Protein AF-A0A6G4U4F2-F1 (afdb_monomer_lite)

Radius of gyration: 29.27 Å; chains: 1; bounding box: 63×65×83 Å

pLDDT: mean 73.04, std 18.12, range [27.48, 98.19]

Secondary structure (DSSP, 8-state):
-----TTTT-S--B-TTS-BEEEPB-TTSSB-EEEEEETTEEEEEEEEEESS------EEEEEETTEEESSS-SGGG----SSS-SS----PPP---TTSGGGTT--GGGGS------------SSSSS-PPPPS--TTTTPPPPPBSS-EEEEEESEEEEE-----EEEEEEEETTSTTTEEEEEEEEEEEEEETBPPTTS--PPPPTT--EEEEEEEEEEEE-SSSSEEEEEPPPEE------PPP-SPPPPPHHHHHT-SS-SSSTTEEEE-SS-SSS-EEEEEETTEEEEEEE-STT-EEEEEE-------S--------------

Structure (mmCIF, N/CA/C/O backbone):
data_AF-A0A6G4U4F2-F1
#
_entry.id   AF-A0A6G4U4F2-F1
#
loop_
_atom_site.group_PDB
_atom_site.id
_atom_site.type_symbol
_atom_site.label_atom_id
_atom_site.label_alt_id
_atom_site.label_comp_id
_atom_site.label_asym_id
_atom_site.label_entity_id
_atom_site.label_seq_id
_atom_site.pdbx_PDB_ins_code
_atom_site.Cartn_x
_atom_site.Cartn_y
_atom_site.Cartn_z
_atom_site.occupancy
_atom_site.B_iso_or_equiv
_atom_site.auth_seq_id
_atom_site.auth_comp_id
_atom_site.auth_asym_id
_atom_site.auth_atom_id
_atom_site.pdbx_PDB_model_num
ATOM 1 N N . MET A 1 1 ? -4.417 -12.856 -13.764 1.00 77.50 1 MET A N 1
ATOM 2 C CA . MET A 1 1 ? -5.349 -12.186 -12.831 1.00 77.50 1 MET A CA 1
ATOM 3 C C . MET A 1 1 ? -6.133 -13.268 -12.118 1.00 77.50 1 MET A C 1
ATOM 5 O O . MET A 1 1 ? -6.242 -14.335 -12.716 1.00 77.50 1 MET A O 1
ATOM 9 N N . PRO A 1 2 ? -6.632 -13.029 -10.894 1.00 80.81 2 PRO A N 1
ATOM 10 C CA . PRO A 1 2 ? -7.695 -13.867 -10.346 1.00 80.81 2 PRO A CA 1
ATOM 11 C C . PRO A 1 2 ? -8.882 -13.891 -11.316 1.00 80.81 2 PRO A C 1
ATOM 13 O O . PRO A 1 2 ? -9.099 -12.928 -12.059 1.00 80.81 2 PRO A O 1
ATOM 16 N N . THR A 1 3 ? -9.599 -15.006 -11.335 1.00 79.50 3 THR A N 1
ATOM 17 C CA . THR A 1 3 ? -10.790 -15.218 -12.172 1.00 79.50 3 THR A CA 1
ATOM 18 C C . THR A 1 3 ? -12.053 -15.443 -11.349 1.00 79.50 3 THR A C 1
ATOM 20 O O . THR A 1 3 ? -13.141 -15.421 -11.915 1.00 79.50 3 THR A O 1
ATOM 23 N N . TYR A 1 4 ? -11.915 -15.580 -10.025 1.00 78.62 4 TYR A N 1
ATOM 24 C CA . TYR A 1 4 ? -12.999 -15.723 -9.056 1.00 78.62 4 TYR A CA 1
ATOM 25 C C . TYR A 1 4 ? -13.906 -16.946 -9.290 1.00 78.62 4 TYR A C 1
ATOM 27 O O . TYR A 1 4 ? -15.013 -17.018 -8.756 1.00 78.62 4 TYR A O 1
ATOM 35 N N . ASP A 1 5 ? -13.415 -17.950 -10.028 1.00 75.75 5 ASP A N 1
ATOM 36 C CA . ASP A 1 5 ? -14.102 -19.222 -10.243 1.00 75.75 5 ASP A CA 1
ATOM 37 C C . ASP A 1 5 ? -13.833 -20.184 -9.075 1.00 75.75 5 ASP A C 1
ATOM 39 O O . ASP A 1 5 ? -12.986 -21.085 -9.101 1.00 75.75 5 ASP A O 1
ATOM 43 N N . ASP A 1 6 ? -14.601 -19.959 -8.013 1.00 71.94 6 ASP A N 1
ATOM 44 C CA . ASP A 1 6 ? -14.608 -20.771 -6.801 1.00 71.94 6 ASP A CA 1
ATOM 45 C C . ASP A 1 6 ? -15.018 -22.236 -7.044 1.00 71.94 6 ASP A C 1
ATOM 47 O O . ASP A 1 6 ? -14.640 -23.110 -6.262 1.00 71.94 6 ASP A O 1
ATOM 51 N N . ALA A 1 7 ? -15.777 -22.527 -8.109 1.00 69.88 7 ALA A N 1
ATOM 52 C CA . ALA A 1 7 ? -16.235 -23.882 -8.418 1.00 69.88 7 ALA A CA 1
ATOM 53 C C . ALA A 1 7 ? -15.100 -24.766 -8.961 1.00 69.88 7 ALA A C 1
ATOM 55 O O . ALA A 1 7 ? -15.088 -25.973 -8.708 1.00 69.88 7 ALA A O 1
ATOM 56 N N . HIS A 1 8 ? -14.137 -24.160 -9.659 1.00 74.50 8 HIS A N 1
ATOM 57 C CA . HIS A 1 8 ? -12.964 -24.834 -10.219 1.00 74.50 8 HIS A CA 1
ATOM 58 C C . HIS A 1 8 ? -11.667 -24.591 -9.422 1.00 74.50 8 HIS A C 1
ATOM 60 O O . HIS A 1 8 ? -10.605 -25.020 -9.866 1.00 74.50 8 HIS A O 1
ATOM 66 N N . GLU A 1 9 ? -11.744 -23.928 -8.257 1.00 73.19 9 GLU A N 1
ATOM 67 C CA . GLU A 1 9 ? -10.593 -23.528 -7.422 1.00 73.19 9 GLU A CA 1
ATOM 68 C C . GLU A 1 9 ? -9.481 -22.828 -8.239 1.00 73.19 9 GLU A C 1
ATOM 70 O O . GLU A 1 9 ? -8.292 -23.097 -8.072 1.00 73.19 9 GLU A O 1
ATOM 75 N N . SER A 1 10 ? -9.873 -21.922 -9.146 1.00 79.06 10 SER A N 1
ATOM 76 C CA . SER A 1 10 ? -8.985 -21.304 -10.148 1.00 79.06 10 SER A CA 1
ATOM 77 C C . SER A 1 10 ? -7.871 -20.417 -9.579 1.00 79.06 10 SER A C 1
ATOM 79 O O . SER A 1 10 ? -6.872 -20.153 -10.253 1.00 79.06 10 SER A O 1
ATOM 81 N N . ASP A 1 11 ? -8.068 -19.910 -8.362 1.00 81.56 11 ASP A N 1
ATOM 82 C CA . ASP A 1 11 ? -7.321 -18.795 -7.793 1.00 81.56 11 ASP A CA 1
ATOM 83 C C . ASP A 1 11 ? -6.526 -19.222 -6.545 1.00 81.56 11 ASP A C 1
ATOM 85 O O . ASP A 1 11 ? -6.982 -20.012 -5.717 1.00 81.56 11 ASP A O 1
ATOM 89 N N . VAL A 1 12 ? -5.329 -18.652 -6.376 1.00 83.94 12 VAL A N 1
ATOM 90 C CA . VAL A 1 12 ? -4.447 -18.925 -5.229 1.00 83.94 12 VAL A CA 1
ATOM 91 C C . VAL A 1 12 ? -4.654 -17.880 -4.134 1.00 83.94 12 VAL A C 1
ATOM 93 O O . VAL A 1 12 ? -4.554 -16.676 -4.374 1.00 83.94 12 VAL A O 1
ATOM 96 N N . PHE A 1 13 ? -4.887 -18.342 -2.905 1.00 80.69 13 PHE A N 1
ATOM 97 C CA . PHE A 1 13 ? -4.973 -17.480 -1.726 1.00 80.69 13 PHE A CA 1
ATOM 98 C C . PHE A 1 13 ? -3.582 -17.199 -1.148 1.00 80.69 13 PHE A C 1
ATOM 100 O O . PHE A 1 13 ? -2.737 -18.088 -1.084 1.00 80.69 13 PHE A O 1
ATOM 107 N N . VAL A 1 14 ? -3.363 -15.976 -0.663 1.00 80.19 14 VAL A N 1
ATOM 108 C CA . VAL A 1 14 ? -2.128 -15.554 0.018 1.00 80.19 14 VAL A CA 1
ATOM 109 C C . VAL A 1 14 ? -2.505 -14.933 1.360 1.00 80.19 14 VAL A C 1
ATOM 111 O O . VAL A 1 14 ? -3.464 -14.163 1.441 1.00 80.19 14 VAL A O 1
ATOM 114 N N . LEU A 1 15 ? -1.757 -15.249 2.417 1.00 71.81 15 LEU A N 1
ATOM 115 C CA . LEU A 1 15 ? -1.944 -14.677 3.752 1.00 71.81 15 LEU A CA 1
ATOM 116 C C . LEU A 1 15 ? -0.734 -13.807 4.108 1.00 71.81 15 LEU A C 1
ATOM 118 O O . LEU A 1 15 ? 0.399 -14.209 3.888 1.00 71.81 15 LEU A O 1
ATOM 122 N N . SER A 1 16 ? -0.947 -12.622 4.687 1.00 59.38 16 SER A N 1
ATOM 123 C CA . SER A 1 16 ? 0.173 -11.774 5.128 1.00 59.38 16 SER A CA 1
ATOM 124 C C . SER A 1 16 ? 1.088 -12.540 6.097 1.00 59.38 16 SER A C 1
ATOM 126 O O . SER A 1 16 ? 0.594 -13.167 7.032 1.00 59.38 16 SER A O 1
ATOM 128 N N . SER A 1 17 ? 2.408 -12.477 5.879 1.00 56.06 17 SER A N 1
ATOM 129 C CA . SER A 1 17 ? 3.470 -13.285 6.523 1.00 56.06 17 SER A CA 1
ATOM 130 C C . SER A 1 17 ? 3.542 -14.785 6.172 1.00 56.06 17 SER A C 1
ATOM 132 O O . SER A 1 17 ? 4.424 -15.472 6.680 1.00 56.06 17 SER A O 1
ATOM 134 N N . ALA A 1 18 ? 2.706 -15.281 5.255 1.00 57.84 18 ALA A N 1
ATOM 135 C CA . ALA A 1 18 ? 2.847 -16.592 4.618 1.00 57.84 18 ALA A CA 1
ATOM 136 C C . ALA A 1 18 ? 2.960 -16.451 3.090 1.00 57.84 18 ALA A C 1
ATOM 138 O O . ALA A 1 18 ? 2.599 -15.428 2.511 1.00 57.84 18 ALA A O 1
ATOM 139 N N . GLU A 1 19 ? 3.457 -17.495 2.431 1.00 72.25 19 GLU A N 1
ATOM 140 C CA . GLU A 1 19 ? 3.418 -17.595 0.969 1.00 72.25 19 GLU A CA 1
ATOM 141 C C . GLU A 1 19 ? 2.037 -18.056 0.465 1.00 72.25 19 GLU A C 1
ATOM 143 O O . GLU A 1 19 ? 1.078 -18.164 1.237 1.00 72.25 19 GLU A O 1
ATOM 148 N N . ASP A 1 20 ? 1.951 -18.353 -0.836 1.00 85.88 20 ASP A N 1
ATOM 149 C CA . ASP A 1 20 ? 0.847 -19.072 -1.475 1.00 85.88 20 ASP A CA 1
ATOM 150 C C . ASP A 1 20 ? 0.316 -20.201 -0.581 1.00 85.88 20 ASP A C 1
ATOM 152 O O . ASP A 1 20 ? 1.054 -21.099 -0.159 1.00 85.88 20 ASP A O 1
ATOM 156 N N . LEU A 1 21 ? -0.988 -20.176 -0.325 1.00 86.00 21 LEU A N 1
ATOM 157 C CA . LEU A 1 21 ? -1.679 -21.224 0.401 1.00 86.00 21 LEU A CA 1
ATOM 158 C C . LEU A 1 21 ? -2.065 -22.353 -0.555 1.00 86.00 21 LEU A C 1
ATOM 160 O O . LEU A 1 21 ? -2.602 -22.121 -1.637 1.00 86.00 21 LEU A O 1
ATOM 164 N N . VAL A 1 22 ? -1.850 -23.586 -0.112 1.00 88.19 22 VAL A N 1
ATOM 165 C CA . VAL A 1 22 ? -2.320 -24.804 -0.779 1.00 88.19 22 VAL A CA 1
ATOM 166 C C . VAL A 1 22 ? -3.337 -25.515 0.118 1.00 88.19 22 VAL A C 1
ATOM 168 O O . VAL A 1 22 ? -3.203 -25.451 1.348 1.00 88.19 22 VAL A O 1
ATOM 171 N N . PRO A 1 23 ? -4.361 -26.181 -0.446 1.00 88.75 23 PRO A N 1
ATOM 172 C CA . PRO A 1 23 ? -5.256 -27.005 0.352 1.00 88.75 23 PRO A CA 1
ATOM 173 C C . PRO A 1 23 ? -4.461 -28.115 1.053 1.00 88.75 23 PRO A C 1
ATOM 175 O O . PRO A 1 23 ? -3.509 -28.678 0.505 1.00 88.75 23 PRO A O 1
ATOM 178 N N . VAL A 1 24 ? -4.848 -28.431 2.286 1.00 88.88 24 VAL A N 1
ATOM 179 C CA . VAL A 1 24 ? -4.421 -29.672 2.942 1.00 88.88 24 VAL A CA 1
ATOM 180 C C . VAL A 1 24 ? -5.164 -30.812 2.254 1.00 88.88 24 VAL A C 1
ATOM 182 O O . VAL A 1 24 ? -6.374 -30.710 2.077 1.00 88.88 24 VAL A O 1
ATOM 185 N N . LEU A 1 25 ? -4.460 -31.866 1.842 1.00 89.38 25 LEU A N 1
ATOM 186 C CA . LEU A 1 25 ? -5.069 -33.017 1.170 1.00 89.38 25 LEU A CA 1
ATOM 187 C C . LEU A 1 25 ? -5.412 -34.125 2.176 1.00 89.38 25 LEU A C 1
ATOM 189 O O . LEU A 1 25 ? -4.684 -34.335 3.149 1.00 89.38 25 LEU A O 1
ATOM 193 N N . GLY A 1 26 ? -6.523 -34.816 1.930 1.00 84.94 26 GLY A N 1
ATOM 194 C CA . GLY A 1 26 ? -6.939 -36.027 2.628 1.00 84.94 26 GLY A CA 1
ATOM 195 C C . GLY A 1 26 ? -6.200 -37.277 2.140 1.00 84.94 26 GLY A C 1
ATOM 196 O O . GLY A 1 26 ? -5.273 -37.213 1.337 1.00 84.94 26 GLY A O 1
ATOM 197 N N . GLY A 1 27 ? -6.625 -38.447 2.628 1.00 82.88 27 GLY A N 1
ATOM 198 C CA . GLY A 1 27 ? -6.051 -39.746 2.232 1.00 82.88 27 GLY A CA 1
ATOM 199 C C . GLY A 1 27 ? -6.432 -40.223 0.822 1.00 82.88 27 GLY A C 1
ATOM 200 O O . GLY A 1 27 ? -6.047 -41.320 0.431 1.00 82.88 27 GLY A O 1
ATOM 201 N N . ASP A 1 28 ? -7.212 -39.425 0.099 1.00 88.06 28 ASP A N 1
ATOM 202 C CA . ASP A 1 28 ? -7.692 -39.606 -1.272 1.00 88.06 28 ASP A CA 1
ATOM 203 C C . ASP A 1 28 ? -7.074 -38.588 -2.256 1.00 88.06 28 ASP A C 1
ATOM 205 O O . ASP A 1 28 ? -7.550 -38.459 -3.381 1.00 88.06 28 ASP A O 1
ATOM 209 N N . ASP A 1 29 ? -6.033 -37.859 -1.827 1.00 84.12 29 ASP A N 1
ATOM 210 C CA . ASP A 1 29 ? -5.384 -36.745 -2.541 1.00 84.12 29 ASP A CA 1
ATOM 211 C C . ASP A 1 29 ? -6.328 -35.577 -2.921 1.00 84.12 29 ASP A C 1
ATOM 213 O O . ASP A 1 29 ? -5.954 -34.685 -3.687 1.00 84.12 29 ASP A O 1
ATOM 217 N N . LEU A 1 30 ? -7.536 -35.519 -2.344 1.00 86.06 30 LEU A N 1
ATOM 218 C CA . LEU A 1 30 ? -8.480 -34.407 -2.499 1.00 86.06 30 LEU A CA 1
ATOM 219 C C . LEU A 1 30 ? -8.374 -33.412 -1.327 1.00 86.06 30 LEU A C 1
ATOM 221 O O . LEU A 1 30 ? -7.959 -33.798 -0.234 1.00 86.06 30 LEU A O 1
ATOM 225 N N . PRO A 1 31 ? -8.760 -32.131 -1.495 1.00 86.94 31 PRO A N 1
ATOM 226 C CA . PRO A 1 31 ? -8.781 -31.162 -0.398 1.00 86.94 31 PRO A CA 1
ATOM 227 C C . PRO A 1 31 ? -9.594 -31.643 0.817 1.00 86.94 31 PRO A C 1
ATOM 229 O O . PRO A 1 31 ? -10.765 -32.006 0.684 1.00 86.94 31 PRO A O 1
ATOM 232 N N . GLU A 1 32 ? -9.005 -31.584 2.016 1.00 88.50 32 GLU A N 1
ATOM 233 C CA . GLU A 1 32 ? -9.669 -31.914 3.280 1.00 88.50 32 GLU A CA 1
ATOM 234 C C . GLU A 1 32 ? -10.800 -30.909 3.534 1.00 88.50 32 GLU A C 1
ATOM 236 O O . GLU A 1 32 ? -10.584 -29.757 3.929 1.00 88.50 32 GLU A O 1
ATOM 241 N N . ARG A 1 33 ? -12.028 -31.372 3.293 1.00 88.50 33 ARG A N 1
ATOM 242 C CA . ARG A 1 33 ? -13.268 -30.607 3.411 1.00 88.50 33 ARG A CA 1
ATOM 243 C C . ARG A 1 33 ? -14.182 -31.254 4.447 1.00 88.50 33 ARG A C 1
ATOM 245 O O . ARG A 1 33 ? -14.373 -32.468 4.446 1.00 88.50 33 ARG A O 1
ATOM 252 N N . ARG A 1 34 ? -14.800 -30.449 5.314 1.00 88.56 34 ARG A N 1
ATOM 253 C CA . ARG A 1 34 ? -15.755 -30.939 6.325 1.00 88.56 34 ARG A CA 1
ATOM 254 C C . ARG A 1 34 ? -16.907 -29.974 6.566 1.00 88.56 34 ARG A C 1
ATOM 256 O O . ARG A 1 34 ? -16.711 -28.763 6.606 1.00 88.56 34 ARG A O 1
ATOM 263 N N . ASN A 1 35 ? -18.094 -30.513 6.820 1.00 87.75 35 ASN A N 1
ATOM 264 C CA . ASN A 1 35 ? -19.258 -29.710 7.183 1.00 87.75 35 ASN A CA 1
ATOM 265 C C . ASN A 1 35 ? -19.229 -29.349 8.675 1.00 87.75 35 ASN A C 1
ATOM 267 O O . ASN A 1 35 ? -19.006 -30.208 9.530 1.00 87.75 35 ASN A O 1
ATOM 271 N N . ARG A 1 36 ? -19.481 -28.079 9.001 1.00 84.75 36 ARG A N 1
ATOM 272 C CA . ARG A 1 36 ? -19.526 -27.557 10.370 1.00 84.75 36 ARG A CA 1
ATOM 273 C C . ARG A 1 36 ? -20.750 -26.670 10.573 1.00 84.75 36 ARG A C 1
ATOM 275 O O . ARG A 1 36 ? -20.995 -25.755 9.795 1.00 84.75 36 ARG A O 1
ATOM 282 N N . MET A 1 37 ? -21.489 -26.924 11.650 1.00 80.69 37 MET A N 1
ATOM 283 C CA . MET A 1 37 ? -22.616 -26.093 12.078 1.00 80.69 37 MET A CA 1
ATOM 284 C C . MET A 1 37 ? -22.150 -25.032 13.080 1.00 80.69 37 MET A C 1
ATOM 286 O O . MET A 1 37 ? -21.478 -25.365 14.058 1.00 80.69 37 MET A O 1
ATOM 290 N N . VAL A 1 38 ? -22.535 -23.774 12.864 1.00 74.88 38 VAL A N 1
ATOM 291 C CA . VAL A 1 38 ? -22.390 -22.664 13.823 1.00 74.88 38 VAL A CA 1
ATOM 292 C C . VAL A 1 38 ? -23.673 -21.840 13.791 1.00 74.88 38 VAL A C 1
ATOM 294 O O . VAL A 1 38 ? -24.121 -21.457 12.714 1.00 74.88 38 VAL A O 1
ATOM 297 N N . ASP A 1 39 ? -24.285 -21.609 14.955 1.00 75.88 39 ASP A N 1
ATOM 298 C CA . ASP A 1 39 ? -25.515 -20.816 15.124 1.00 75.88 39 ASP A CA 1
ATOM 299 C C . ASP A 1 39 ? -26.637 -21.185 14.127 1.00 75.88 39 ASP A C 1
ATOM 301 O O . ASP A 1 39 ? -27.255 -20.338 13.485 1.00 75.88 39 ASP A O 1
ATOM 305 N N . GLY A 1 40 ? -26.864 -22.492 13.944 1.00 77.25 40 GLY A N 1
ATOM 306 C CA . GLY A 1 40 ? -27.871 -23.033 13.019 1.00 77.25 40 GLY A CA 1
ATOM 307 C C . GLY A 1 40 ? -27.506 -22.951 11.529 1.00 77.25 40 GLY A C 1
ATOM 308 O O . GLY A 1 40 ? -28.276 -23.417 10.695 1.00 77.25 40 GLY A O 1
ATOM 309 N N . THR A 1 41 ? -26.336 -22.412 11.182 1.00 76.31 41 THR A N 1
ATOM 310 C CA . THR A 1 41 ? -25.841 -22.301 9.804 1.00 76.31 41 THR A CA 1
ATOM 311 C C . THR A 1 41 ? -24.794 -23.371 9.496 1.00 76.31 41 THR A C 1
ATOM 313 O O . THR A 1 41 ? -23.852 -23.556 10.267 1.00 76.31 41 THR A O 1
ATOM 316 N N . ALA A 1 42 ? -24.942 -24.044 8.352 1.00 81.88 42 ALA A N 1
ATOM 317 C CA . ALA A 1 42 ? -23.964 -24.988 7.817 1.00 81.88 42 ALA A CA 1
ATOM 318 C C . ALA A 1 42 ? -22.868 -24.275 7.009 1.00 81.88 42 ALA A C 1
ATOM 320 O O . ALA A 1 42 ? -23.160 -23.369 6.228 1.00 81.88 42 ALA A O 1
ATOM 321 N N . TYR A 1 43 ? -21.626 -24.729 7.172 1.00 80.56 43 TYR A N 1
ATOM 322 C CA . TYR A 1 43 ? -20.454 -24.296 6.412 1.00 80.56 43 TYR A CA 1
ATOM 323 C C . TYR A 1 43 ? -19.639 -25.513 5.970 1.00 80.56 43 TYR A C 1
ATOM 325 O O . TYR A 1 43 ? -19.327 -26.373 6.794 1.00 80.56 43 TYR A O 1
ATOM 333 N N . LEU A 1 44 ? -19.239 -25.549 4.704 1.00 85.06 44 LEU A N 1
ATOM 334 C CA . LEU A 1 44 ? -18.144 -26.363 4.198 1.00 85.06 44 LEU A CA 1
ATOM 335 C C . LEU A 1 44 ? -16.822 -25.685 4.585 1.00 85.06 44 LEU A C 1
ATOM 337 O O . LEU A 1 44 ? -16.576 -24.532 4.235 1.00 85.06 44 LEU A O 1
ATOM 341 N N . VAL A 1 45 ? -15.980 -26.378 5.342 1.00 87.19 45 VAL A N 1
ATOM 342 C CA . VAL A 1 45 ? -14.691 -25.865 5.819 1.00 87.19 45 VAL A CA 1
ATOM 343 C C . VAL A 1 45 ? -13.564 -26.623 5.135 1.00 87.19 45 VAL A C 1
ATOM 345 O O . VAL A 1 45 ? -13.470 -27.838 5.308 1.00 87.19 45 VAL A O 1
ATOM 348 N N . THR A 1 46 ? -12.711 -25.902 4.408 1.00 88.12 46 THR A N 1
ATOM 349 C CA . THR A 1 46 ? -11.509 -26.421 3.740 1.00 88.12 46 THR A CA 1
ATOM 350 C C . THR A 1 46 ? -10.266 -25.973 4.507 1.00 88.12 46 THR A C 1
ATOM 352 O O . THR A 1 46 ? -10.090 -24.779 4.776 1.00 88.12 46 THR A O 1
ATOM 355 N N . CYS A 1 47 ? -9.397 -26.916 4.867 1.00 88.44 47 CYS A N 1
ATOM 356 C CA . CYS A 1 47 ? -8.122 -26.626 5.527 1.00 88.44 47 CYS A CA 1
ATOM 357 C C . CYS A 1 47 ? -7.062 -26.172 4.506 1.00 88.44 47 CYS A C 1
ATOM 359 O O . CYS A 1 47 ? -6.919 -26.780 3.447 1.00 88.44 47 CYS A O 1
ATOM 361 N N . TYR A 1 48 ? -6.281 -25.143 4.843 1.00 87.38 48 TYR A N 1
ATOM 362 C CA . TYR A 1 48 ? -5.162 -24.650 4.029 1.00 87.38 48 TYR A CA 1
ATOM 363 C C . TYR A 1 48 ? -3.862 -24.621 4.839 1.00 87.38 48 TYR A C 1
ATOM 365 O O . TYR A 1 48 ? -3.876 -24.465 6.062 1.00 87.38 48 TYR A O 1
ATOM 373 N N . ARG A 1 49 ? -2.728 -24.721 4.141 1.00 86.25 49 ARG A N 1
ATOM 374 C CA . ARG A 1 49 ? -1.381 -24.517 4.693 1.00 86.25 49 ARG A CA 1
ATOM 375 C C . ARG A 1 49 ? -0.523 -23.667 3.745 1.00 86.25 49 ARG A C 1
ATOM 377 O O . ARG A 1 49 ? -0.765 -23.710 2.539 1.00 86.25 49 ARG A O 1
ATOM 384 N N . PRO A 1 50 ? 0.480 -22.923 4.239 1.00 86.94 50 PRO A N 1
ATOM 385 C CA . PRO A 1 50 ? 1.471 -22.275 3.379 1.00 86.94 50 PRO A CA 1
ATOM 386 C C . PRO A 1 50 ? 2.253 -23.297 2.540 1.00 86.94 50 PRO A C 1
ATOM 388 O O . PRO A 1 50 ? 2.511 -24.408 3.010 1.00 86.94 50 PRO A O 1
ATOM 391 N N . ARG A 1 51 ? 2.668 -22.924 1.322 1.00 84.56 51 ARG A N 1
ATOM 392 C CA . ARG A 1 51 ? 3.535 -23.758 0.467 1.00 84.56 51 ARG A CA 1
ATOM 393 C C . ARG A 1 51 ? 4.915 -23.996 1.091 1.00 84.56 51 ARG A C 1
ATOM 395 O O . ARG A 1 51 ? 5.429 -25.108 1.000 1.00 84.56 51 ARG A O 1
ATOM 402 N N . ILE A 1 52 ? 5.485 -22.976 1.736 1.00 80.31 52 ILE A N 1
ATOM 403 C CA . ILE A 1 52 ? 6.695 -23.080 2.561 1.00 80.31 52 ILE A CA 1
ATOM 404 C C . ILE A 1 52 ? 6.305 -22.902 4.031 1.00 80.31 52 ILE A C 1
ATOM 406 O O . ILE A 1 52 ? 5.713 -21.897 4.426 1.00 80.31 52 ILE A O 1
ATOM 410 N N . GLU A 1 53 ? 6.615 -23.906 4.848 1.00 68.44 53 GLU A N 1
ATOM 411 C CA . GLU A 1 53 ? 6.193 -23.977 6.245 1.00 68.44 53 GLU A CA 1
ATOM 412 C C . GLU A 1 53 ? 7.054 -23.067 7.139 1.00 68.44 53 GLU A C 1
ATOM 414 O O . GLU A 1 53 ? 8.187 -23.394 7.485 1.00 68.44 53 GLU A O 1
ATOM 419 N N . GLY A 1 54 ? 6.503 -21.905 7.510 1.00 67.31 54 GLY A N 1
ATOM 420 C CA . GLY A 1 54 ? 7.121 -20.951 8.448 1.00 67.31 54 GLY A CA 1
ATOM 421 C C . GLY A 1 54 ? 6.210 -20.489 9.594 1.00 67.31 54 GLY A C 1
ATOM 422 O O . GLY A 1 54 ? 6.656 -19.773 10.487 1.00 67.31 54 GLY A O 1
ATOM 423 N N . LEU A 1 55 ? 4.936 -20.895 9.589 1.00 66.19 55 LEU A N 1
ATOM 424 C CA . LEU A 1 55 ? 3.928 -20.515 10.581 1.00 66.19 55 LEU A CA 1
ATOM 425 C C . LEU A 1 55 ? 3.087 -21.735 10.968 1.00 66.19 55 LEU A C 1
ATOM 427 O O . LEU A 1 55 ? 2.377 -22.284 10.130 1.00 66.19 55 LEU A O 1
ATOM 431 N N . PHE A 1 56 ? 3.065 -22.089 12.255 1.00 68.38 56 PHE A N 1
ATOM 432 C CA . PHE A 1 56 ? 2.203 -23.149 12.809 1.00 68.38 56 PHE A CA 1
ATOM 433 C C . PHE A 1 56 ? 0.740 -22.693 12.999 1.00 68.38 56 PHE A C 1
ATOM 435 O O . PHE A 1 56 ? 0.064 -23.068 13.959 1.00 68.38 56 PHE A O 1
ATOM 442 N N . ALA A 1 57 ? 0.253 -21.829 12.107 1.00 70.50 57 ALA A N 1
ATOM 443 C CA . ALA A 1 57 ? -1.106 -21.312 12.128 1.00 70.50 57 ALA A CA 1
ATOM 444 C C . ALA A 1 57 ? -2.056 -22.285 11.418 1.00 70.50 57 ALA A C 1
ATOM 446 O O . ALA A 1 57 ? -1.807 -22.715 10.294 1.00 70.50 57 ALA A O 1
ATOM 447 N N . ARG A 1 58 ? -3.189 -22.593 12.052 1.00 78.25 58 ARG A N 1
ATOM 448 C CA . ARG A 1 58 ? -4.275 -23.358 11.431 1.00 78.25 58 ARG A CA 1
ATOM 449 C C . ARG A 1 58 ? -5.129 -22.416 10.583 1.00 78.25 58 ARG A C 1
ATOM 451 O O . ARG A 1 58 ? -5.841 -21.580 11.136 1.00 78.25 58 ARG A O 1
ATOM 458 N N . ILE A 1 59 ? -5.050 -22.556 9.261 1.00 81.56 59 ILE A N 1
ATOM 459 C CA . ILE A 1 59 ? -5.750 -21.702 8.295 1.00 81.56 59 ILE A CA 1
ATOM 460 C C . ILE A 1 59 ? -6.946 -22.469 7.725 1.00 81.56 59 ILE A C 1
ATOM 462 O O . ILE A 1 59 ? -6.826 -23.622 7.313 1.00 81.56 59 ILE A O 1
ATOM 466 N N . GLU A 1 60 ? -8.116 -21.833 7.712 1.00 83.88 60 GLU A N 1
ATOM 467 C CA . GLU A 1 60 ? -9.365 -22.446 7.260 1.00 83.88 60 GLU A CA 1
ATOM 468 C C . GLU A 1 60 ? -10.160 -21.472 6.397 1.00 83.88 60 GLU A C 1
ATOM 470 O O . GLU A 1 60 ? -10.451 -20.354 6.822 1.00 83.88 60 GLU A O 1
ATOM 475 N N . ARG A 1 61 ? -10.584 -21.929 5.220 1.00 82.31 61 ARG A N 1
ATOM 476 C CA . ARG A 1 61 ? -11.622 -21.277 4.421 1.00 82.31 61 ARG A CA 1
ATOM 477 C C . ARG A 1 61 ? -12.964 -21.879 4.820 1.00 82.31 61 ARG A C 1
ATOM 479 O O . ARG A 1 61 ? -13.107 -23.097 4.779 1.00 82.31 61 ARG A O 1
ATOM 486 N N . TRP A 1 62 ? -13.948 -21.058 5.178 1.00 78.19 62 TRP A N 1
ATOM 487 C CA . TRP A 1 62 ? -15.309 -21.521 5.453 1.00 78.19 62 TRP A CA 1
ATOM 488 C C . TRP A 1 62 ? -16.249 -20.952 4.394 1.00 78.19 62 TRP A C 1
ATOM 490 O O . TRP A 1 62 ? -16.399 -19.739 4.298 1.00 78.19 62 TRP A O 1
ATOM 500 N N . ALA A 1 63 ? -16.900 -21.813 3.622 1.00 70.94 63 ALA A N 1
ATOM 501 C CA . ALA A 1 63 ? -17.910 -21.448 2.639 1.00 70.94 63 ALA A CA 1
ATOM 502 C C . ALA A 1 63 ? -19.244 -22.105 3.007 1.00 70.94 63 ALA A C 1
ATOM 504 O O . ALA A 1 63 ? -19.347 -23.320 3.122 1.00 70.94 63 ALA A O 1
ATOM 505 N N . ARG A 1 64 ? -20.288 -21.309 3.200 1.00 70.31 64 ARG A N 1
ATOM 506 C CA . ARG A 1 64 ? -21.674 -21.763 3.044 1.00 70.31 64 ARG A CA 1
ATOM 507 C C . ARG A 1 64 ? -21.993 -21.786 1.547 1.00 70.31 64 ARG A C 1
ATOM 509 O O . ARG A 1 64 ? -21.331 -21.066 0.802 1.00 70.31 64 ARG A O 1
ATOM 516 N N . ASP A 1 65 ? -23.027 -22.516 1.127 1.00 54.25 65 ASP A N 1
ATOM 517 C CA . ASP A 1 65 ? -23.628 -22.351 -0.206 1.00 54.25 65 ASP A CA 1
ATOM 518 C C . ASP A 1 65 ? -23.800 -20.842 -0.514 1.00 54.25 65 ASP A C 1
ATOM 520 O O . ASP A 1 65 ? -24.580 -20.141 0.140 1.00 54.25 65 ASP A O 1
ATOM 524 N N . ASN A 1 66 ? -22.970 -20.352 -1.442 1.00 45.22 66 ASN A N 1
ATOM 525 C CA . ASN A 1 66 ? -22.750 -18.962 -1.870 1.00 45.22 66 ASN A CA 1
ATOM 526 C C . ASN A 1 66 ? -22.270 -17.897 -0.842 1.00 45.22 66 ASN A C 1
ATOM 528 O O . ASN A 1 66 ? -22.348 -16.714 -1.160 1.00 45.22 66 ASN A O 1
ATOM 532 N N . ILE A 1 67 ? -21.736 -18.210 0.356 1.00 37.44 67 ILE A N 1
ATOM 533 C CA . ILE A 1 67 ? -21.130 -17.166 1.237 1.00 37.44 67 ILE A CA 1
ATOM 534 C C . ILE A 1 67 ? -19.886 -17.644 2.014 1.00 37.44 67 ILE A C 1
ATOM 536 O O . ILE A 1 67 ? -19.980 -18.527 2.866 1.00 37.44 67 ILE A O 1
ATOM 540 N N . THR A 1 68 ? -18.746 -16.964 1.816 1.00 38.25 68 THR A N 1
ATOM 541 C CA . THR A 1 68 ? -17.458 -17.223 2.504 1.00 38.25 68 THR A CA 1
ATOM 542 C C . THR A 1 68 ? -17.203 -16.341 3.745 1.00 38.25 68 THR A C 1
ATOM 544 O O . THR A 1 68 ? -17.608 -15.170 3.806 1.00 38.25 68 THR A O 1
ATOM 547 N N . THR A 1 69 ? -16.464 -16.908 4.706 1.00 42.34 69 THR A N 1
ATOM 548 C CA . THR A 1 69 ? -15.943 -16.320 5.959 1.00 42.34 69 THR A CA 1
ATOM 549 C C . THR A 1 69 ? -14.761 -17.170 6.494 1.00 42.34 69 THR A C 1
ATOM 551 O O . THR A 1 69 ? -14.445 -18.204 5.915 1.00 42.34 69 THR A O 1
ATOM 554 N N . VAL A 1 70 ? -14.029 -16.868 7.578 1.00 50.00 70 VAL A N 1
ATOM 555 C CA . VAL A 1 70 ? -13.621 -15.588 8.209 1.00 50.00 70 VAL A CA 1
ATOM 556 C C . VAL A 1 70 ? -12.076 -15.560 8.076 1.00 50.00 70 VAL A C 1
ATOM 558 O O . VAL A 1 70 ? -11.480 -16.620 8.222 1.00 50.00 70 VAL A O 1
ATOM 561 N N . TYR A 1 71 ? -11.289 -14.500 7.863 1.00 45.69 71 TYR A N 1
ATOM 562 C CA . TYR A 1 71 ? -11.418 -13.031 7.869 1.00 45.69 71 TYR A CA 1
ATOM 563 C C . TYR A 1 71 ? -12.547 -12.415 7.025 1.00 45.69 71 TYR A C 1
ATOM 565 O O . TYR A 1 71 ? -13.265 -13.111 6.315 1.00 45.69 71 TYR A O 1
ATOM 573 N N . GLY A 1 72 ? -12.720 -11.088 7.128 1.00 48.47 72 GLY A N 1
ATOM 574 C CA . GLY A 1 72 ? -13.780 -10.372 6.415 1.00 48.47 72 GLY A CA 1
ATOM 575 C C . GLY A 1 72 ? -15.165 -10.775 6.924 1.00 48.47 72 GLY A C 1
ATOM 576 O O . GLY A 1 72 ? -15.997 -11.173 6.112 1.00 48.47 72 GLY A O 1
ATOM 577 N N . LYS A 1 73 ? -15.385 -10.832 8.252 1.00 45.28 73 LYS A N 1
ATOM 578 C CA . LYS A 1 73 ? -16.585 -11.465 8.849 1.00 45.28 73 LYS A CA 1
ATOM 579 C C . LYS A 1 73 ? -17.837 -10.819 8.293 1.00 45.28 73 LYS A C 1
ATOM 581 O O . LYS A 1 73 ? -18.605 -11.390 7.522 1.00 45.28 73 LYS A O 1
ATOM 586 N N . ASP A 1 74 ? -18.012 -9.601 8.745 1.00 47.50 74 ASP A N 1
ATOM 587 C CA . ASP A 1 74 ? -18.787 -8.643 8.050 1.00 47.50 74 ASP A CA 1
ATOM 588 C C . ASP A 1 74 ? -18.230 -8.512 6.640 1.00 47.50 74 ASP A C 1
ATOM 590 O O . ASP A 1 74 ? -17.037 -8.389 6.355 1.00 47.50 74 ASP A O 1
ATOM 594 N N . ARG A 1 75 ? -19.192 -8.488 5.744 1.00 51.44 75 ARG A N 1
ATOM 595 C CA . ARG A 1 75 ? -19.013 -7.938 4.422 1.00 51.44 75 ARG A CA 1
ATOM 596 C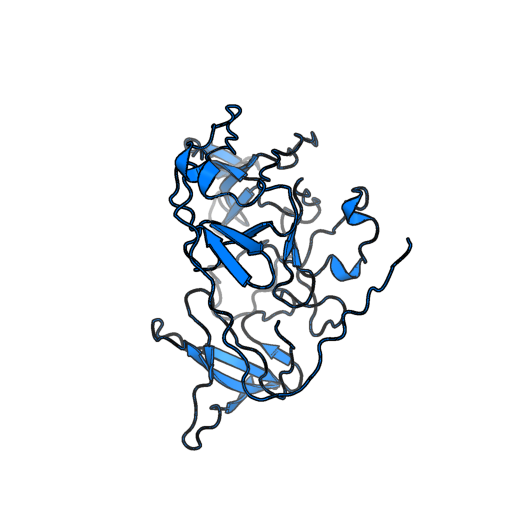 C . ARG A 1 75 ? -18.534 -6.472 4.449 1.00 51.44 75 ARG A C 1
ATOM 598 O O . ARG A 1 75 ? -18.025 -5.971 3.451 1.00 51.44 75 ARG A O 1
ATOM 605 N N . GLU A 1 76 ? -18.538 -5.887 5.646 1.00 49.72 76 GLU A N 1
ATOM 606 C CA . GLU A 1 76 ? -17.859 -4.672 6.027 1.00 49.72 76 GLU A CA 1
ATOM 607 C C . GLU A 1 76 ? -16.308 -4.666 5.805 1.00 49.72 76 GLU A C 1
ATOM 609 O O . GLU A 1 76 ? -15.789 -3.826 5.067 1.00 49.72 76 GLU A O 1
ATOM 614 N N . SER A 1 77 ? -15.529 -5.618 6.328 1.00 49.97 77 SER A N 1
ATOM 615 C CA . SER A 1 77 ? -14.045 -5.680 6.287 1.00 49.97 77 SER A CA 1
ATOM 616 C C . SER A 1 77 ? -13.419 -6.258 4.992 1.00 49.97 77 SER A C 1
ATOM 618 O O . SER A 1 77 ? -12.397 -6.947 5.044 1.00 49.97 77 SER A O 1
ATOM 620 N N . ARG A 1 78 ? -14.001 -5.978 3.812 1.00 64.12 78 ARG A N 1
ATOM 621 C CA . ARG A 1 78 ? -13.638 -6.616 2.518 1.00 64.12 78 ARG A CA 1
ATOM 622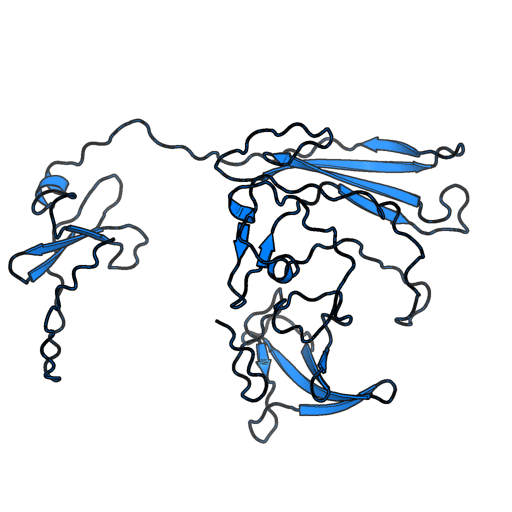 C C . ARG A 1 78 ? -13.390 -5.633 1.365 1.00 64.12 78 ARG A C 1
ATOM 624 O O . ARG A 1 78 ? -14.216 -4.754 1.140 1.00 64.12 78 ARG A O 1
ATOM 631 N N . ILE A 1 79 ? -12.324 -5.827 0.581 1.00 59.47 79 ILE A N 1
ATOM 632 C CA . ILE A 1 79 ? -12.152 -5.219 -0.760 1.00 59.47 79 ILE A CA 1
ATOM 633 C C . ILE A 1 79 ? -12.808 -6.164 -1.780 1.00 59.47 79 ILE A C 1
ATOM 635 O O . ILE A 1 79 ? -12.496 -7.351 -1.768 1.00 59.47 79 ILE A O 1
ATOM 639 N N . ALA A 1 80 ? -13.710 -5.660 -2.625 1.00 58.72 80 ALA A N 1
ATOM 640 C CA . ALA A 1 80 ? -14.500 -6.453 -3.575 1.00 58.72 80 ALA A CA 1
ATOM 641 C C . ALA A 1 80 ? -14.852 -5.635 -4.830 1.00 58.72 80 ALA A C 1
ATOM 643 O O . ALA A 1 80 ? -14.773 -4.400 -4.789 1.00 58.72 80 ALA A O 1
ATOM 644 N N . ASP A 1 81 ? -15.243 -6.319 -5.911 1.00 62.97 81 ASP A N 1
ATOM 645 C CA . ASP A 1 81 ? -15.724 -5.681 -7.138 1.00 62.97 81 ASP A CA 1
ATOM 646 C C . ASP A 1 81 ? -17.052 -4.943 -6.856 1.00 62.97 81 ASP A C 1
ATOM 648 O O . ASP A 1 81 ? -17.981 -5.531 -6.297 1.00 62.97 81 ASP A O 1
ATOM 652 N N . PRO A 1 82 ? -17.178 -3.650 -7.199 1.00 62.22 82 PRO A N 1
ATOM 653 C CA . PRO A 1 82 ? -18.426 -2.915 -7.004 1.00 62.22 82 PRO A CA 1
ATOM 654 C C . PRO A 1 82 ? -19.564 -3.265 -7.972 1.00 62.22 82 PRO A C 1
ATOM 656 O O . PRO A 1 82 ? -20.691 -2.820 -7.755 1.00 62.22 82 PRO A O 1
ATOM 659 N N . THR A 1 83 ? -19.265 -3.961 -9.070 1.00 59.47 83 THR A N 1
ATOM 660 C CA . THR A 1 83 ? -20.209 -4.292 -10.149 1.00 59.47 83 THR A CA 1
ATOM 661 C C . THR A 1 83 ? -20.747 -5.718 -10.073 1.00 59.47 83 THR A C 1
ATOM 663 O O . THR A 1 83 ? -21.866 -5.943 -10.533 1.00 59.47 83 THR A O 1
ATOM 666 N N . ASP A 1 84 ? -20.032 -6.624 -9.399 1.00 60.56 84 ASP A N 1
ATOM 667 C CA . ASP A 1 84 ? -20.536 -7.932 -8.965 1.00 60.56 84 ASP A CA 1
ATOM 668 C C . ASP A 1 84 ? -20.473 -8.048 -7.425 1.00 60.56 84 ASP A C 1
ATOM 670 O O . ASP A 1 84 ? -19.512 -8.573 -6.853 1.00 60.56 84 ASP A O 1
ATOM 674 N N . PRO A 1 85 ? -21.446 -7.449 -6.707 1.00 50.19 85 PRO A N 1
ATOM 675 C CA . PRO A 1 85 ? -21.343 -7.206 -5.277 1.00 50.19 85 PRO A CA 1
ATOM 676 C C . PRO A 1 85 ? -21.803 -8.410 -4.448 1.00 50.19 85 PRO A C 1
ATOM 678 O O . PRO A 1 85 ? -22.696 -8.281 -3.596 1.00 50.19 85 PRO A O 1
ATOM 681 N N . ASP A 1 86 ? -21.116 -9.546 -4.582 1.00 36.19 86 ASP A N 1
ATOM 682 C CA . ASP A 1 86 ? -21.160 -10.619 -3.583 1.00 36.19 86 ASP A CA 1
ATOM 683 C C . ASP A 1 86 ? -20.374 -10.217 -2.309 1.00 36.19 86 ASP A C 1
ATOM 685 O O . ASP A 1 86 ? -19.382 -10.822 -1.895 1.00 36.19 86 ASP A O 1
ATOM 689 N N . ALA A 1 87 ? -20.894 -9.150 -1.667 1.00 29.12 87 ALA A N 1
ATOM 690 C CA . ALA A 1 87 ? -21.001 -8.856 -0.232 1.00 29.12 87 ALA A CA 1
ATOM 691 C C . ALA A 1 87 ? -20.658 -7.390 0.231 1.00 29.12 87 ALA A C 1
ATOM 693 O O . ALA A 1 87 ? -19.575 -6.870 0.003 1.00 29.12 87 ALA A O 1
ATOM 694 N N . ILE A 1 88 ? -21.616 -6.758 0.953 1.00 35.09 88 ILE A N 1
ATOM 695 C CA . ILE A 1 88 ? -21.796 -5.338 1.432 1.00 35.09 88 ILE A CA 1
ATOM 696 C C . ILE A 1 88 ? -20.956 -4.762 2.639 1.00 35.09 88 ILE A C 1
ATOM 698 O O . ILE A 1 88 ? -21.067 -5.275 3.750 1.00 35.09 88 ILE A O 1
ATOM 702 N N . VAL A 1 89 ? -20.294 -3.597 2.405 1.00 30.59 89 VAL A N 1
ATOM 703 C CA . VAL A 1 89 ? -20.133 -2.314 3.204 1.00 30.59 89 VAL A CA 1
ATOM 704 C C . VAL A 1 89 ? -19.528 -2.266 4.633 1.00 30.59 89 VAL A C 1
ATOM 706 O O . VAL A 1 89 ? -20.198 -2.772 5.502 1.00 30.59 89 VAL A O 1
ATOM 709 N N . TYR A 1 90 ? -18.400 -1.551 4.923 1.00 30.09 90 TYR A N 1
ATOM 710 C CA . TYR A 1 90 ? -18.070 -0.833 6.209 1.00 30.09 90 TYR A CA 1
ATOM 711 C C . TYR A 1 90 ? -18.310 0.670 6.004 1.00 30.09 90 TYR A C 1
ATOM 713 O O . TYR A 1 90 ? -18.323 1.152 4.875 1.00 30.09 90 TYR A O 1
ATOM 721 N N . ARG A 1 91 ? -18.484 1.454 7.075 1.00 32.62 91 ARG A N 1
ATOM 722 C CA . ARG A 1 91 ? -18.823 2.889 6.977 1.00 32.62 91 ARG A CA 1
ATOM 723 C C . ARG A 1 91 ? -17.701 3.738 6.333 1.00 32.62 91 ARG A C 1
ATOM 725 O O . ARG A 1 91 ? -16.786 4.204 7.015 1.00 32.62 91 ARG A O 1
ATOM 732 N N . TYR A 1 92 ? -17.797 3.962 5.021 1.00 41.53 92 TYR A N 1
ATOM 733 C CA . TYR A 1 92 ? -16.851 4.755 4.223 1.00 41.53 92 TYR A CA 1
ATOM 734 C C . TYR A 1 92 ? -17.075 6.269 4.347 1.00 41.53 92 TYR A C 1
ATOM 736 O O . TYR A 1 92 ? -18.190 6.728 4.582 1.00 41.53 92 TYR A O 1
ATOM 744 N N . ALA A 1 93 ? -16.016 7.048 4.112 1.00 39.94 93 ALA A N 1
ATOM 745 C CA . ALA A 1 93 ? -16.137 8.456 3.737 1.00 39.94 93 ALA A CA 1
ATOM 746 C C . ALA A 1 93 ? -16.338 8.553 2.214 1.00 39.94 93 ALA A C 1
ATOM 748 O O . ALA A 1 93 ? -15.522 8.009 1.461 1.00 39.94 93 ALA A O 1
ATOM 749 N N . THR A 1 94 ? -17.396 9.241 1.778 1.00 42.00 94 THR A N 1
ATOM 750 C CA . THR A 1 94 ? -17.779 9.411 0.368 1.00 42.00 94 THR A CA 1
ATOM 751 C C . THR A 1 94 ? -16.669 10.030 -0.480 1.00 42.00 94 THR A C 1
ATOM 753 O O . THR A 1 94 ? -15.882 10.862 -0.022 1.00 42.00 94 THR A O 1
ATOM 756 N N . ASP A 1 95 ? -16.563 9.562 -1.721 1.00 47.97 95 ASP A N 1
ATOM 757 C CA . ASP A 1 95 ? -15.622 10.075 -2.713 1.00 47.97 95 ASP A CA 1
ATOM 758 C C . ASP A 1 95 ? -16.239 11.284 -3.431 1.00 47.97 95 ASP A C 1
ATOM 760 O O . ASP A 1 95 ? -17.039 11.137 -4.358 1.00 47.97 95 ASP A O 1
ATOM 764 N N . ASP A 1 96 ? -15.910 12.478 -2.932 1.00 49.16 96 ASP A N 1
ATOM 765 C CA . ASP A 1 96 ? -16.605 13.722 -3.280 1.00 49.16 96 ASP A CA 1
ATOM 766 C C . ASP A 1 96 ? -15.786 14.670 -4.180 1.00 49.16 96 ASP A C 1
ATOM 768 O O . ASP A 1 96 ? -16.325 15.681 -4.635 1.00 49.16 96 ASP A O 1
ATOM 772 N N . ASP A 1 97 ? -14.519 14.368 -4.510 1.00 54.59 97 ASP A N 1
ATOM 773 C CA . ASP A 1 97 ? -13.738 15.208 -5.440 1.00 54.59 97 ASP A CA 1
ATOM 774 C C . ASP A 1 97 ? -13.978 14.836 -6.910 1.00 54.59 97 ASP A C 1
ATOM 776 O O . ASP A 1 97 ? -13.100 14.399 -7.652 1.00 54.59 97 ASP A O 1
ATOM 780 N N . ARG A 1 98 ? -15.216 15.069 -7.347 1.00 57.59 98 ARG A N 1
ATOM 781 C CA . ARG A 1 98 ? -15.654 14.909 -8.743 1.00 57.59 98 ARG A CA 1
ATOM 782 C C . ARG A 1 98 ? -15.119 16.010 -9.676 1.00 57.59 98 ARG A C 1
ATOM 784 O O . ARG A 1 98 ? -15.533 16.081 -10.831 1.00 57.59 98 ARG A O 1
ATOM 791 N N . THR A 1 99 ? -14.263 16.914 -9.184 1.00 60.16 99 THR A N 1
ATOM 792 C CA . THR A 1 99 ? -13.836 18.118 -9.921 1.00 60.16 99 THR A CA 1
ATOM 793 C C . THR A 1 99 ? -12.510 17.941 -10.657 1.00 60.16 99 THR A C 1
ATOM 795 O O . THR A 1 99 ? -12.268 18.617 -11.662 1.00 60.16 99 THR A O 1
ATOM 798 N N . ALA A 1 100 ? -11.671 17.003 -10.211 1.00 65.06 100 ALA A N 1
ATOM 799 C CA . ALA A 1 100 ? -10.414 16.677 -10.867 1.00 65.06 100 ALA A CA 1
ATOM 800 C C . ALA A 1 100 ? -10.638 16.075 -12.269 1.00 65.06 100 ALA A C 1
ATOM 802 O O . ALA A 1 100 ? -11.513 15.238 -12.483 1.00 65.06 100 ALA A O 1
ATOM 803 N N . ALA A 1 101 ? -9.807 16.465 -13.242 1.00 64.94 101 ALA A N 1
ATOM 804 C CA . ALA A 1 101 ? -9.947 16.012 -14.631 1.00 64.94 101 ALA A CA 1
ATOM 805 C C . ALA A 1 101 ? -9.874 14.479 -14.779 1.00 64.94 101 ALA A C 1
ATOM 807 O O . ALA A 1 101 ? -10.587 13.911 -15.598 1.00 64.94 101 ALA A O 1
ATOM 808 N N . HIS A 1 102 ? -9.067 13.815 -13.946 1.00 66.25 102 HIS A N 1
ATOM 809 C CA . HIS A 1 102 ? -8.909 12.359 -13.927 1.00 66.25 102 HIS A CA 1
ATOM 810 C C . HIS A 1 102 ? -10.046 11.607 -13.198 1.00 66.25 102 HIS A C 1
ATOM 812 O O . HIS A 1 102 ? -9.995 10.385 -13.099 1.00 66.25 102 HIS A O 1
ATOM 818 N N . GLU A 1 103 ? -11.060 12.312 -12.682 1.00 69.88 103 GLU A N 1
ATOM 819 C CA . GLU A 1 103 ? -12.221 11.730 -11.987 1.00 69.88 103 GLU A CA 1
ATOM 820 C C . GLU A 1 103 ? -13.533 11.834 -12.774 1.00 69.88 103 GLU A C 1
ATOM 822 O O . GLU A 1 103 ? -14.534 11.239 -12.370 1.00 69.88 103 GLU A O 1
ATOM 827 N N . ARG A 1 104 ? -13.536 12.583 -13.886 1.00 67.38 104 ARG A N 1
ATOM 828 C CA . ARG A 1 104 ? -14.744 13.023 -14.603 1.00 67.38 104 ARG A CA 1
ATOM 829 C C . ARG A 1 104 ? -15.597 11.881 -15.154 1.00 67.38 104 ARG A C 1
ATOM 831 O O . ARG A 1 104 ? -16.813 11.912 -14.998 1.00 67.38 104 ARG A O 1
ATOM 838 N N . ASP A 1 105 ? -14.957 10.890 -15.765 1.00 69.62 105 ASP A N 1
ATOM 839 C CA . ASP A 1 105 ? -15.631 9.816 -16.509 1.00 69.62 105 ASP A CA 1
ATOM 840 C C . ASP A 1 105 ? -15.687 8.495 -15.716 1.00 69.62 105 ASP A C 1
ATOM 842 O O . ASP A 1 105 ? -15.939 7.422 -16.263 1.00 69.62 105 ASP A O 1
ATOM 846 N N . ARG A 1 106 ? -15.422 8.560 -14.403 1.00 70.50 106 ARG A N 1
ATOM 847 C CA . ARG A 1 106 ? -15.266 7.386 -13.539 1.00 70.50 106 ARG A CA 1
ATOM 848 C C . ARG A 1 106 ? -16.610 7.020 -12.873 1.00 70.50 106 ARG A C 1
ATOM 850 O O . ARG A 1 106 ? -17.167 7.864 -12.163 1.00 70.50 106 ARG A O 1
ATOM 857 N N . PRO A 1 107 ? -17.147 5.797 -13.077 1.00 68.56 107 PRO A N 1
ATOM 858 C CA . PRO A 1 107 ? -18.480 5.420 -12.607 1.00 68.56 107 PRO A CA 1
ATOM 859 C C . PRO A 1 107 ? -18.538 5.318 -11.079 1.00 68.56 107 PRO A C 1
ATOM 861 O O . PRO A 1 107 ? -17.616 4.800 -10.449 1.00 68.56 107 PRO A O 1
ATOM 864 N N . ASP A 1 108 ? -19.657 5.744 -10.485 1.00 65.56 108 ASP A N 1
ATOM 865 C CA . ASP A 1 108 ? -19.813 5.819 -9.024 1.00 65.56 108 ASP A CA 1
ATOM 866 C C . ASP A 1 108 ? -19.661 4.459 -8.317 1.00 65.56 108 ASP A C 1
ATOM 868 O O . ASP A 1 108 ? -19.151 4.410 -7.198 1.00 65.56 108 ASP A O 1
ATOM 872 N N . ALA A 1 109 ? -19.987 3.346 -8.987 1.00 61.12 109 ALA A N 1
ATOM 873 C CA . ALA A 1 109 ? -19.700 1.999 -8.489 1.00 61.12 109 ALA A CA 1
ATOM 874 C C . ALA A 1 109 ? -18.195 1.813 -8.192 1.00 61.12 109 ALA A C 1
ATOM 876 O O . ALA A 1 109 ? -17.816 1.482 -7.065 1.00 61.12 109 ALA A O 1
ATOM 877 N N . GLY A 1 110 ? -17.321 2.146 -9.152 1.00 63.06 110 GLY A N 1
ATOM 878 C CA . GLY A 1 110 ? -15.860 1.993 -9.069 1.00 63.06 110 GLY A CA 1
ATOM 879 C C . GLY A 1 110 ? -15.174 2.784 -7.942 1.00 63.06 110 GLY A C 1
ATOM 880 O O . GLY A 1 110 ? -13.976 2.625 -7.703 1.00 63.06 110 GLY A O 1
ATOM 881 N N . ARG A 1 111 ? -15.904 3.639 -7.218 1.00 69.62 111 ARG A N 1
ATOM 882 C CA . ARG A 1 111 ? -15.391 4.445 -6.097 1.00 69.62 111 ARG A CA 1
ATOM 883 C C . ARG A 1 111 ? -15.412 3.706 -4.750 1.00 69.62 111 ARG A C 1
ATOM 885 O O . ARG A 1 111 ? -14.893 4.222 -3.765 1.00 69.62 111 ARG A O 1
ATOM 892 N N . THR A 1 112 ? -15.979 2.497 -4.690 1.00 71.88 112 THR A N 1
ATOM 893 C CA . THR A 1 112 ? -16.313 1.807 -3.424 1.00 71.88 112 THR A CA 1
ATOM 894 C C . THR A 1 112 ? -15.470 0.569 -3.092 1.00 71.88 112 THR A C 1
ATOM 896 O O . THR A 1 112 ? -15.757 -0.107 -2.105 1.00 71.88 112 THR A O 1
ATOM 899 N N . ALA A 1 113 ? -14.409 0.264 -3.845 1.00 76.50 113 ALA A N 1
ATOM 900 C CA . ALA A 1 113 ? -13.600 -0.946 -3.638 1.00 76.50 113 ALA A CA 1
ATOM 901 C C . ALA A 1 113 ? -12.613 -0.864 -2.450 1.00 76.50 113 ALA A C 1
ATOM 903 O O . ALA A 1 113 ? -12.512 -1.798 -1.656 1.00 76.50 113 ALA A O 1
ATOM 904 N N . GLN A 1 114 ? -11.879 0.247 -2.312 1.00 82.06 114 GLN A N 1
ATOM 905 C CA . GLN A 1 114 ? -10.745 0.364 -1.382 1.00 82.06 114 GLN A CA 1
ATOM 906 C C . GLN A 1 114 ? -11.167 0.517 0.090 1.00 82.06 114 GLN A C 1
ATOM 908 O O . GLN A 1 114 ? -12.199 1.117 0.406 1.00 82.06 114 GLN A O 1
ATOM 913 N N . ARG A 1 115 ? -10.348 0.002 1.016 1.00 76.56 115 ARG A N 1
ATOM 914 C CA . ARG A 1 115 ? -10.593 0.051 2.469 1.00 76.56 115 ARG A CA 1
ATOM 915 C C . ARG A 1 115 ? -9.511 0.817 3.217 1.00 76.56 115 ARG A C 1
ATOM 917 O O . ARG A 1 115 ? -8.345 0.810 2.841 1.00 76.56 115 ARG A O 1
ATOM 924 N N . TYR A 1 116 ? -9.922 1.432 4.322 1.00 80.69 116 TYR A N 1
ATOM 925 C CA . TYR A 1 116 ? -9.056 2.156 5.246 1.00 80.69 116 TYR A CA 1
ATOM 926 C C . TYR A 1 116 ? -9.406 1.754 6.682 1.00 80.69 116 TYR A C 1
ATOM 928 O O . TYR A 1 116 ? -10.584 1.833 7.043 1.00 80.69 116 TYR A O 1
ATOM 936 N N . PRO A 1 117 ? -8.432 1.344 7.514 1.00 78.81 117 PRO A N 1
ATOM 937 C CA . PRO A 1 117 ? -8.668 1.123 8.935 1.00 78.81 117 PRO A CA 1
ATOM 938 C C . PRO A 1 117 ? -9.188 2.405 9.597 1.00 78.81 117 PRO A C 1
ATOM 940 O O . PRO A 1 117 ? -8.531 3.443 9.542 1.00 78.81 117 PRO A O 1
ATOM 943 N N . ARG A 1 118 ? -10.376 2.332 10.209 1.00 73.31 118 ARG A N 1
ATOM 944 C CA . ARG A 1 118 ? -11.015 3.466 10.899 1.00 73.31 118 ARG A CA 1
ATOM 945 C C . ARG A 1 118 ? -10.872 3.391 12.418 1.00 73.31 118 ARG A C 1
ATOM 947 O O . ARG A 1 118 ? -10.532 4.380 13.052 1.00 73.31 118 ARG A O 1
ATOM 954 N N . SER A 1 119 ? -11.121 2.220 12.996 1.00 71.44 119 SER A N 1
ATOM 955 C CA . SER A 1 119 ? -10.991 1.973 14.433 1.00 71.44 119 SER A CA 1
ATOM 956 C C . SER A 1 119 ? -10.631 0.516 14.690 1.00 71.44 119 SER A C 1
ATOM 958 O O . SER A 1 119 ? -11.124 -0.364 13.986 1.00 71.44 119 SER A O 1
ATOM 960 N N . VAL A 1 120 ? -9.850 0.261 15.736 1.00 73.31 120 VAL A N 1
ATOM 961 C CA . VAL A 1 120 ? -9.575 -1.081 16.264 1.00 73.31 120 VAL A CA 1
ATOM 962 C C . VAL A 1 120 ? -10.015 -1.093 17.723 1.00 73.31 120 VAL A C 1
ATOM 964 O O . VAL A 1 120 ? -9.676 -0.176 18.468 1.00 73.31 120 VAL A O 1
ATOM 967 N N . ARG A 1 121 ? -10.779 -2.109 18.135 1.00 69.62 121 ARG A N 1
ATOM 968 C CA . ARG A 1 121 ? -11.183 -2.311 19.535 1.00 69.62 121 ARG A CA 1
ATOM 969 C C . ARG A 1 121 ? -10.559 -3.589 20.071 1.00 69.62 121 ARG A C 1
ATOM 971 O O . ARG A 1 121 ? -10.487 -4.588 19.361 1.00 69.62 121 ARG A O 1
ATOM 978 N N . TYR A 1 122 ? -10.108 -3.535 21.316 1.00 68.50 122 TYR A N 1
ATOM 979 C CA . TYR A 1 122 ? -9.451 -4.625 22.031 1.00 68.50 122 TYR A CA 1
ATOM 980 C C . TYR A 1 122 ? -9.737 -4.486 23.535 1.00 68.50 122 TYR A C 1
ATOM 982 O O . TYR A 1 122 ? -10.259 -3.460 23.967 1.00 68.50 122 TYR A O 1
ATOM 990 N N . GLY A 1 123 ? -9.418 -5.512 24.331 1.00 67.69 123 GLY A N 1
ATOM 991 C CA . GLY A 1 123 ? -9.704 -5.504 25.773 1.00 67.69 123 GLY A CA 1
ATOM 992 C C . GLY A 1 123 ? -11.186 -5.727 26.100 1.00 67.69 123 GLY A C 1
ATOM 993 O O . GLY A 1 123 ? -11.747 -5.045 26.953 1.00 67.69 123 GLY A O 1
ATOM 994 N N . ASN A 1 124 ? -11.833 -6.663 25.401 1.00 64.69 124 ASN A N 1
ATOM 995 C CA . ASN A 1 124 ? -13.235 -7.022 25.610 1.00 64.69 124 ASN A CA 1
ATOM 996 C C . ASN A 1 124 ? -13.488 -7.499 27.055 1.00 64.69 124 ASN A C 1
ATOM 998 O O . ASN A 1 124 ? -12.852 -8.440 27.529 1.00 64.69 124 ASN A O 1
ATOM 1002 N N . LYS A 1 125 ? -14.451 -6.871 27.745 1.00 63.28 125 LYS A N 1
ATOM 1003 C CA . LYS A 1 125 ? -14.810 -7.210 29.139 1.00 63.28 125 LYS A CA 1
ATOM 1004 C C . LYS A 1 125 ? -15.534 -8.557 29.256 1.00 63.28 125 LYS A C 1
ATOM 1006 O O . LYS A 1 125 ? -15.502 -9.184 30.310 1.00 63.28 125 LYS A O 1
ATOM 1011 N N . VAL A 1 126 ? -16.180 -9.004 28.178 1.00 59.28 126 VAL A N 1
ATOM 1012 C CA . VAL A 1 126 ? -16.860 -10.300 28.080 1.00 59.28 126 VAL A CA 1
ATOM 1013 C C . VAL A 1 126 ? -16.187 -11.125 26.986 1.00 59.28 126 VAL A C 1
ATOM 1015 O O . VAL A 1 126 ? -15.975 -10.641 25.878 1.00 59.28 126 VAL A O 1
ATOM 1018 N N . SER A 1 127 ? -15.893 -12.400 27.245 1.00 54.84 127 SER A N 1
ATOM 1019 C CA . SER A 1 127 ? -15.230 -13.309 26.289 1.00 54.84 127 SER A CA 1
ATOM 1020 C C . SER A 1 127 ? -16.108 -13.753 25.100 1.00 54.84 127 SER A C 1
ATOM 1022 O O . SER A 1 127 ? -15.875 -14.821 24.535 1.00 54.84 127 SER A O 1
ATOM 1024 N N . ARG A 1 128 ? -17.152 -12.993 24.737 1.00 51.44 128 ARG A N 1
ATOM 1025 C CA . ARG A 1 128 ? -18.091 -13.312 23.646 1.00 51.44 128 ARG A CA 1
ATOM 1026 C C . ARG A 1 128 ? -18.000 -12.278 22.513 1.00 51.44 128 ARG A C 1
ATOM 1028 O O . ARG A 1 128 ? -17.740 -11.114 22.795 1.00 51.44 128 ARG A O 1
ATOM 1035 N N . PRO A 1 129 ? -18.265 -12.648 21.244 1.00 49.06 129 PRO A N 1
ATOM 1036 C CA . PRO A 1 129 ? -17.956 -11.806 20.078 1.00 49.06 129 PRO A CA 1
ATOM 1037 C C . PRO A 1 129 ? -19.018 -10.726 19.783 1.00 49.06 129 PRO A C 1
ATOM 1039 O O . PRO A 1 129 ? -19.249 -10.399 18.619 1.00 49.06 129 PRO A O 1
ATOM 1042 N N . ALA A 1 130 ? -19.741 -10.264 20.807 1.00 45.47 130 ALA A N 1
ATOM 1043 C CA . ALA A 1 130 ? -21.061 -9.645 20.666 1.00 45.47 130 ALA A CA 1
ATOM 1044 C C . ALA A 1 130 ? -21.262 -8.380 21.521 1.00 45.47 130 ALA A C 1
ATOM 1046 O O . ALA A 1 130 ? -22.399 -8.051 21.854 1.00 45.47 130 ALA A O 1
ATOM 1047 N N . ASP A 1 131 ? -20.186 -7.662 21.856 1.00 44.72 131 ASP A N 1
ATOM 1048 C CA . ASP A 1 131 ? -20.334 -6.275 22.303 1.00 44.72 131 ASP A CA 1
ATOM 1049 C C . ASP A 1 131 ? -20.912 -5.458 21.126 1.00 44.72 131 ASP A C 1
ATOM 1051 O O . ASP A 1 131 ? -20.334 -5.483 20.030 1.00 44.72 131 ASP A O 1
ATOM 1055 N N . PRO A 1 132 ? -22.059 -4.771 21.291 1.00 49.34 132 PRO A N 1
ATOM 1056 C CA . PRO A 1 132 ? -22.629 -3.961 20.224 1.00 49.34 132 PRO A CA 1
ATOM 1057 C C . PRO A 1 132 ? -21.676 -2.807 19.873 1.00 49.34 132 PRO A C 1
ATOM 1059 O O . PRO A 1 132 ? -20.977 -2.292 20.751 1.00 49.34 132 PRO A O 1
ATOM 1062 N N . PRO A 1 133 ? -21.627 -2.362 18.604 1.00 50.25 133 PRO A N 1
ATOM 1063 C CA . PRO A 1 133 ? -20.881 -1.160 18.266 1.00 50.25 133 PRO A CA 1
ATOM 1064 C C . PRO A 1 133 ? -21.453 0.042 19.049 1.00 50.25 133 PRO A C 1
ATOM 1066 O O . PRO A 1 133 ? -22.674 0.165 19.152 1.00 50.25 133 PRO A O 1
ATOM 1069 N N . PRO A 1 134 ? -20.599 0.932 19.592 1.00 48.69 134 PRO A N 1
ATOM 1070 C CA . PRO A 1 134 ? -21.037 2.140 20.275 1.00 48.69 134 PRO A CA 1
ATOM 1071 C C . PRO A 1 134 ? -21.777 3.057 19.300 1.00 48.69 134 PRO A C 1
ATOM 1073 O O . PRO A 1 134 ? -21.499 3.063 18.097 1.00 48.69 134 PRO A O 1
ATOM 1076 N N . GLU A 1 135 ? -22.693 3.860 19.837 1.00 50.81 135 GLU A N 1
ATOM 1077 C CA . GLU A 1 135 ? -23.621 4.680 19.051 1.00 50.81 135 GLU A CA 1
ATOM 1078 C C . GLU A 1 135 ? -22.932 5.728 18.163 1.00 50.81 135 GLU A C 1
ATOM 1080 O O . GLU A 1 135 ? -23.521 6.161 17.169 1.00 50.81 135 GLU A O 1
ATOM 1085 N N . ARG A 1 136 ? -21.696 6.141 18.486 1.00 52.59 136 ARG A N 1
ATOM 1086 C CA . ARG A 1 136 ? -20.962 7.134 17.696 1.00 52.59 136 ARG A CA 1
ATOM 1087 C C . ARG A 1 136 ? -19.446 7.082 17.873 1.00 52.59 136 ARG A C 1
ATOM 1089 O O . ARG A 1 136 ? -18.941 6.946 18.981 1.00 52.59 136 ARG A O 1
ATOM 1096 N N . ASP A 1 137 ? -18.731 7.256 16.769 1.00 56.50 137 ASP A N 1
ATOM 1097 C CA . ASP A 1 137 ? -17.318 7.640 16.733 1.00 56.50 137 ASP A CA 1
ATOM 1098 C C . ASP A 1 137 ? -17.242 9.181 16.847 1.00 56.50 137 ASP A C 1
ATOM 1100 O O . ASP A 1 137 ? -18.002 9.863 16.153 1.00 56.50 137 ASP A O 1
ATOM 1104 N N . PRO A 1 138 ? -16.369 9.783 17.682 1.00 54.28 138 PRO A N 1
ATOM 1105 C CA . PRO A 1 138 ? -16.221 11.243 17.747 1.00 54.28 138 PRO A CA 1
ATOM 1106 C C . PRO A 1 138 ? -15.820 11.898 16.407 1.00 54.28 138 PRO A C 1
ATOM 1108 O O . PRO A 1 138 ? -15.987 13.106 16.255 1.00 54.28 138 PRO A O 1
ATOM 1111 N N . ALA A 1 139 ? -15.344 11.128 15.420 1.00 54.72 139 ALA A N 1
ATOM 1112 C CA . ALA A 1 139 ? -15.115 11.574 14.043 1.00 54.72 139 ALA A CA 1
ATOM 1113 C C . ALA A 1 139 ? -16.308 11.336 13.076 1.00 54.72 139 ALA A C 1
ATOM 1115 O O . ALA A 1 139 ? -16.176 11.562 11.868 1.00 54.72 139 ALA A O 1
ATOM 1116 N N . ASP A 1 140 ? -17.476 10.874 13.545 1.00 57.03 140 ASP A N 1
ATOM 1117 C CA . ASP A 1 140 ? -18.684 10.705 12.718 1.00 57.03 140 ASP A CA 1
ATOM 1118 C C . ASP A 1 140 ? -19.269 12.059 12.272 1.00 57.03 140 ASP A C 1
ATOM 1120 O O . ASP A 1 140 ? -20.079 12.679 12.967 1.00 57.03 140 ASP A O 1
ATOM 1124 N N . GLY A 1 141 ? -18.895 12.480 11.061 1.00 56.38 141 GLY A N 1
ATOM 1125 C CA . GLY A 1 141 ? -19.456 13.647 10.371 1.00 56.38 141 GLY A CA 1
ATOM 1126 C C . GLY A 1 141 ? -18.422 14.546 9.689 1.00 56.38 141 GLY A C 1
ATOM 1127 O O . GLY A 1 141 ? -18.806 15.396 8.891 1.00 56.38 141 GLY A O 1
ATOM 1128 N N . LEU A 1 142 ? -17.124 14.361 9.957 1.00 61.34 142 LEU A N 1
ATOM 1129 C CA . LEU A 1 142 ? -16.066 15.113 9.277 1.00 61.34 142 LEU A CA 1
ATOM 1130 C C . LEU A 1 142 ? -15.648 14.408 7.972 1.00 61.34 142 LEU A C 1
ATOM 1132 O O . LEU A 1 142 ? -15.239 13.243 8.026 1.00 61.34 142 LEU A O 1
ATOM 1136 N N . PRO A 1 143 ? -15.706 15.081 6.805 1.00 69.88 143 PRO A N 1
ATOM 1137 C CA . PRO A 1 143 ? -15.255 14.496 5.549 1.00 69.88 143 PRO A CA 1
ATOM 1138 C C . PRO A 1 143 ? -13.738 14.295 5.577 1.00 69.88 143 PRO A C 1
ATOM 1140 O O . PRO A 1 143 ? -12.975 15.188 5.949 1.00 69.88 143 PRO A O 1
ATOM 1143 N N . TRP A 1 144 ? -13.282 13.113 5.167 1.00 76.69 144 TRP A N 1
ATOM 1144 C CA . TRP A 1 144 ? -11.853 12.841 5.038 1.00 76.69 144 TRP A CA 1
ATOM 1145 C C . TRP A 1 144 ? -11.288 13.557 3.810 1.00 76.69 144 TRP A C 1
ATOM 1147 O O . TRP A 1 144 ? -11.870 13.508 2.728 1.00 76.69 144 TRP A O 1
ATOM 1157 N N . SER A 1 145 ? -10.123 14.186 3.949 1.00 75.75 145 SER A N 1
ATOM 1158 C CA . SER A 1 145 ? -9.432 14.814 2.821 1.00 75.75 145 SER A CA 1
ATOM 1159 C C . SER A 1 145 ? -9.031 13.785 1.758 1.00 75.75 145 SER A C 1
ATOM 1161 O O . SER A 1 145 ? -8.637 12.660 2.081 1.00 75.75 145 SER A O 1
ATOM 1163 N N . CYS A 1 146 ? -9.074 14.182 0.488 1.00 76.50 146 CYS A N 1
ATOM 1164 C CA . CYS A 1 146 ? -8.348 13.492 -0.577 1.00 76.50 146 CYS A CA 1
ATOM 1165 C C . CYS A 1 146 ? -6.850 13.834 -0.501 1.00 76.50 146 CYS A C 1
ATOM 1167 O O . CYS A 1 146 ? -6.474 14.945 -0.114 1.00 76.50 146 CYS A O 1
ATOM 1169 N N . ARG A 1 147 ? -6.005 12.871 -0.870 1.00 80.31 147 ARG A N 1
ATOM 1170 C CA . ARG A 1 147 ? -4.593 13.065 -1.212 1.00 80.31 147 ARG A CA 1
ATOM 1171 C C . ARG A 1 147 ? -4.481 13.733 -2.584 1.00 80.31 147 ARG A C 1
ATOM 1173 O O . ARG A 1 147 ? -5.378 13.570 -3.407 1.00 80.31 147 ARG A O 1
ATOM 1180 N N . ASN A 1 148 ? -3.384 14.443 -2.837 1.00 76.31 148 ASN A N 1
ATOM 1181 C CA . ASN A 1 148 ? -3.184 15.139 -4.114 1.00 76.31 148 ASN A CA 1
ATOM 1182 C C . ASN A 1 148 ? -2.716 14.191 -5.240 1.00 76.31 148 ASN A C 1
ATOM 1184 O O . ASN A 1 148 ? -2.760 14.555 -6.410 1.00 76.31 148 ASN A O 1
ATOM 1188 N N . ASP A 1 149 ? -2.281 12.982 -4.880 1.00 78.25 149 ASP A N 1
ATOM 1189 C CA . ASP A 1 149 ? -1.687 11.943 -5.725 1.00 78.25 149 ASP A CA 1
ATOM 1190 C C . ASP A 1 149 ? -2.498 10.619 -5.688 1.00 78.25 149 ASP A C 1
ATOM 1192 O O . ASP A 1 149 ? -2.010 9.590 -5.208 1.00 78.25 149 ASP A O 1
ATOM 1196 N N . PRO A 1 150 ? -3.775 10.608 -6.118 1.00 82.12 150 PRO A N 1
ATOM 1197 C CA . PRO A 1 150 ? -4.586 9.396 -6.110 1.00 82.12 150 PRO A CA 1
ATOM 1198 C C . PRO A 1 150 ? -4.114 8.394 -7.171 1.00 82.12 150 PRO A C 1
ATOM 1200 O O . PRO A 1 150 ? -3.927 8.731 -8.341 1.00 82.12 150 PRO A O 1
ATOM 1203 N N . PHE A 1 151 ? -3.976 7.131 -6.769 1.00 85.75 151 PHE A N 1
ATOM 1204 C CA . PHE A 1 151 ? -3.497 6.043 -7.626 1.00 85.75 151 PHE A CA 1
ATOM 1205 C C . PHE A 1 151 ? -4.412 4.818 -7.557 1.00 85.75 151 PHE A C 1
ATOM 1207 O O . PHE A 1 151 ? -5.224 4.677 -6.641 1.00 85.75 151 PHE A O 1
ATOM 1214 N N . SER A 1 152 ? -4.257 3.913 -8.520 1.00 87.69 152 SER A N 1
ATOM 1215 C CA . SER A 1 152 ? -5.096 2.723 -8.676 1.00 87.69 152 SER A CA 1
ATOM 1216 C C . SER A 1 152 ? -4.247 1.458 -8.744 1.00 87.69 152 SER A C 1
ATOM 1218 O O . SER A 1 152 ? -3.197 1.451 -9.383 1.00 87.69 152 SER A O 1
ATOM 1220 N N . ALA A 1 153 ? -4.715 0.374 -8.129 1.00 86.69 153 ALA A N 1
ATOM 1221 C CA . ALA A 1 153 ? -4.157 -0.962 -8.305 1.00 86.69 153 ALA A CA 1
ATOM 1222 C C . ALA A 1 153 ? -5.193 -1.877 -8.968 1.00 86.69 153 ALA A C 1
ATOM 1224 O O . ALA A 1 153 ? -6.340 -1.916 -8.539 1.00 86.69 153 ALA A O 1
ATOM 1225 N N . TYR A 1 154 ? -4.767 -2.643 -9.974 1.00 86.81 154 TYR A N 1
ATOM 1226 C CA . TYR A 1 154 ? -5.624 -3.555 -10.750 1.00 86.81 154 TYR A CA 1
ATOM 1227 C C . TYR A 1 154 ? -5.290 -5.037 -10.519 1.00 86.81 154 TYR A C 1
ATOM 1229 O O . TYR A 1 154 ? -5.693 -5.904 -11.284 1.00 86.81 154 TYR A O 1
ATOM 1237 N N . ARG A 1 155 ? -4.537 -5.364 -9.455 1.00 83.38 155 ARG A N 1
ATOM 1238 C CA . ARG A 1 155 ? -4.104 -6.749 -9.164 1.00 83.38 155 ARG A CA 1
ATOM 1239 C C . ARG A 1 155 ? -5.266 -7.722 -8.902 1.00 83.38 155 ARG A C 1
ATOM 1241 O O . ARG A 1 155 ? -5.062 -8.926 -8.996 1.00 83.38 155 ARG A O 1
ATOM 1248 N N . ALA A 1 156 ? -6.449 -7.191 -8.600 1.00 80.38 156 ALA A N 1
ATOM 1249 C CA . ALA A 1 156 ? -7.691 -7.922 -8.372 1.00 80.38 156 ALA A CA 1
ATOM 1250 C C . ALA A 1 156 ? -8.580 -8.032 -9.634 1.00 80.38 156 ALA A C 1
ATOM 1252 O O . ALA A 1 156 ? -9.751 -8.357 -9.528 1.00 80.38 156 ALA A O 1
ATOM 1253 N N . GLY A 1 157 ? -8.084 -7.690 -10.830 1.00 81.44 157 GLY A N 1
ATOM 1254 C CA . GLY A 1 157 ? -8.898 -7.645 -12.057 1.00 81.44 157 GLY A CA 1
ATOM 1255 C C . GLY A 1 157 ? -9.797 -6.403 -12.174 1.00 81.44 157 GLY A C 1
ATOM 1256 O O . GLY A 1 157 ? -9.979 -5.899 -13.278 1.00 81.44 157 GLY A O 1
ATOM 1257 N N . PHE A 1 158 ? -10.258 -5.845 -11.051 1.00 80.56 158 PHE A N 1
ATOM 1258 C CA . PHE A 1 158 ? -10.974 -4.567 -10.961 1.00 80.56 158 PHE A CA 1
ATOM 1259 C C . PHE A 1 158 ? -10.130 -3.457 -10.313 1.00 80.56 158 PHE A C 1
ATOM 1261 O O . PHE A 1 158 ? -9.048 -3.692 -9.766 1.00 80.56 158 PHE A O 1
ATOM 1268 N N . GLU A 1 159 ? -10.624 -2.217 -10.377 1.00 82.50 159 GLU A N 1
ATOM 1269 C CA . GLU A 1 159 ? -9.909 -1.041 -9.879 1.00 82.50 159 GLU A CA 1
ATOM 1270 C C . GLU A 1 159 ? -10.008 -0.873 -8.351 1.00 82.50 159 GLU A C 1
ATOM 1272 O O . GLU A 1 159 ? -11.069 -0.578 -7.800 1.00 82.50 159 GLU A O 1
ATOM 1277 N N . VAL A 1 160 ? -8.865 -0.935 -7.663 1.00 82.88 160 VAL A N 1
ATOM 1278 C CA . VAL A 1 160 ? -8.728 -0.571 -6.245 1.00 82.88 160 VAL A CA 1
ATOM 1279 C C . VAL A 1 160 ? -8.047 0.797 -6.137 1.00 82.88 160 VAL A C 1
ATOM 1281 O O . VAL A 1 160 ? -6.821 0.921 -6.185 1.00 82.88 160 VAL A O 1
ATOM 1284 N N . ARG A 1 161 ? -8.864 1.848 -6.021 1.00 86.00 161 ARG A N 1
ATOM 1285 C CA . ARG A 1 161 ? -8.454 3.262 -6.055 1.00 86.00 161 ARG A CA 1
ATOM 1286 C C . ARG A 1 161 ? -8.152 3.830 -4.667 1.00 86.00 161 ARG A C 1
ATOM 1288 O O . ARG A 1 161 ? -8.954 3.683 -3.751 1.00 86.00 161 ARG A O 1
ATOM 1295 N N . SER A 1 162 ? -7.026 4.525 -4.510 1.00 85.56 162 SER A N 1
ATOM 1296 C CA . SER A 1 162 ? -6.557 5.057 -3.226 1.00 85.56 162 SER A CA 1
ATOM 1297 C C . SER A 1 162 ? -6.586 6.588 -3.155 1.00 85.56 162 SER A C 1
ATOM 1299 O O . SER A 1 162 ? -5.781 7.249 -3.802 1.00 85.56 162 SER A O 1
ATOM 1301 N N . TYR A 1 163 ? -7.446 7.144 -2.291 1.00 80.75 163 TYR A N 1
ATOM 1302 C CA . TYR A 1 163 ? -7.607 8.594 -2.071 1.00 80.75 163 TYR A CA 1
ATOM 1303 C C . TYR A 1 163 ? -7.169 9.110 -0.701 1.00 80.75 163 TYR A C 1
ATOM 1305 O O . TYR A 1 163 ? -6.989 10.314 -0.549 1.00 80.75 163 TYR A O 1
ATOM 1313 N N . ARG A 1 164 ? -7.072 8.267 0.330 1.00 82.50 164 ARG A N 1
ATOM 1314 C CA . ARG A 1 164 ? -6.935 8.743 1.720 1.00 82.50 164 ARG A CA 1
ATOM 1315 C C . ARG A 1 164 ? -5.515 8.567 2.250 1.00 82.50 164 ARG A C 1
ATOM 1317 O O . ARG A 1 164 ? -4.820 7.618 1.890 1.00 82.50 164 ARG A O 1
ATOM 1324 N N . LEU A 1 165 ? -5.123 9.480 3.136 1.00 85.06 165 LEU A N 1
ATOM 1325 C CA . LEU A 1 165 ? -3.924 9.405 3.970 1.00 85.06 165 LEU A CA 1
ATOM 1326 C C . LEU A 1 165 ? -4.364 9.448 5.435 1.00 85.06 165 LEU A C 1
ATOM 1328 O O . LEU A 1 165 ? -5.231 10.245 5.796 1.00 85.06 165 LEU A O 1
ATOM 1332 N N . CYS A 1 166 ? -3.770 8.608 6.281 1.00 87.94 166 CYS A N 1
ATOM 1333 C CA . CYS A 1 166 ? -3.975 8.705 7.722 1.00 87.94 166 CYS A CA 1
ATOM 1334 C C . CYS A 1 166 ? -3.219 9.936 8.243 1.00 87.94 166 CYS A C 1
ATOM 1336 O O . CYS A 1 166 ? -2.004 10.016 8.090 1.00 87.94 166 CYS A O 1
ATOM 1338 N N . GLN A 1 167 ? -3.935 10.897 8.832 1.00 86.75 167 GLN A N 1
ATOM 1339 C CA . GLN A 1 167 ? -3.336 12.109 9.413 1.00 86.75 167 GLN A CA 1
ATOM 1340 C C . GLN A 1 167 ? -3.133 12.007 10.929 1.00 86.75 167 GLN A C 1
ATOM 1342 O O . GLN A 1 167 ? -2.302 12.717 11.492 1.00 86.75 167 GLN A O 1
ATOM 1347 N N . ARG A 1 168 ? -3.931 11.174 11.610 1.00 90.31 168 ARG A N 1
ATOM 1348 C CA . ARG A 1 168 ? -3.865 10.962 13.059 1.00 90.31 168 ARG A CA 1
ATOM 1349 C C . ARG A 1 168 ? -4.275 9.539 13.414 1.00 90.31 168 ARG A C 1
ATOM 1351 O O . ARG A 1 168 ? -5.264 9.044 12.879 1.00 90.31 168 ARG A O 1
ATOM 1358 N N . ILE A 1 169 ? -3.573 8.942 14.370 1.00 91.94 169 ILE A N 1
ATOM 1359 C CA . ILE A 1 169 ? -4.011 7.741 15.090 1.00 91.94 169 ILE A CA 1
ATOM 1360 C C . ILE A 1 169 ? -4.349 8.182 16.513 1.00 91.94 169 ILE A C 1
ATOM 1362 O O . ILE A 1 169 ? -3.561 8.885 17.141 1.00 91.94 169 ILE A O 1
ATOM 1366 N N . LEU A 1 170 ? -5.526 7.809 17.011 1.00 91.38 170 LEU A N 1
ATOM 1367 C CA . LEU A 1 170 ? -6.013 8.192 18.337 1.00 91.38 170 LEU A CA 1
ATOM 1368 C C . LEU A 1 170 ? -6.241 6.932 19.174 1.00 91.38 170 LEU A C 1
ATOM 1370 O O . LEU A 1 170 ? -6.867 5.983 18.701 1.00 91.38 170 LEU A O 1
ATOM 1374 N N . MET A 1 171 ? -5.751 6.931 20.412 1.00 89.62 171 MET A N 1
ATOM 1375 C CA . MET A 1 171 ? -5.948 5.849 21.372 1.00 89.62 171 MET A CA 1
ATOM 1376 C C . MET A 1 171 ? -6.839 6.331 22.514 1.00 89.62 171 MET A C 1
ATOM 1378 O O . MET A 1 171 ? -6.508 7.294 23.211 1.00 89.62 171 MET A O 1
ATOM 1382 N N . PHE A 1 172 ? -7.954 5.631 22.708 1.00 87.44 172 PHE A N 1
ATOM 1383 C CA . PHE A 1 172 ? -8.932 5.911 23.752 1.00 87.44 172 PHE A CA 1
ATOM 1384 C C . PHE A 1 172 ? -8.974 4.761 24.761 1.00 87.44 172 PHE A C 1
ATOM 1386 O O . PHE A 1 172 ? -9.003 3.595 24.368 1.00 87.44 172 PHE A O 1
ATOM 1393 N N . HIS A 1 173 ? -9.008 5.083 26.052 1.00 85.12 173 HIS A N 1
ATOM 1394 C CA . HIS A 1 173 ? -9.261 4.130 27.132 1.00 85.12 173 HIS A CA 1
ATOM 1395 C C . HIS A 1 173 ? -10.686 4.290 27.668 1.00 85.12 173 HIS A C 1
ATOM 1397 O O . HIS A 1 173 ? -11.196 5.401 27.790 1.00 85.12 173 HIS A O 1
ATOM 1403 N N . HIS A 1 174 ? -11.317 3.169 28.013 1.00 80.81 174 HIS A N 1
ATOM 1404 C CA . HIS A 1 174 ? -12.682 3.124 28.530 1.00 80.81 174 HIS A CA 1
ATOM 1405 C C . HIS A 1 174 ? -12.681 2.622 29.984 1.00 80.81 174 HIS A C 1
ATOM 1407 O O . HIS A 1 174 ? -12.900 1.437 30.252 1.00 80.81 174 HIS A O 1
ATOM 1413 N N . SER A 1 175 ? -12.428 3.525 30.935 1.00 78.31 175 SER A N 1
ATOM 1414 C CA . SER A 1 175 ? -12.419 3.244 32.377 1.00 78.31 175 SER A CA 1
ATOM 1415 C C . SER A 1 175 ? -13.478 4.080 33.108 1.00 78.31 175 SER A C 1
ATOM 1417 O O . SER A 1 175 ? -13.189 4.946 33.925 1.00 78.31 175 SER A O 1
ATOM 1419 N N . ALA A 1 176 ? -14.752 3.786 32.820 1.00 74.12 176 ALA A N 1
ATOM 1420 C CA . ALA A 1 176 ? -15.922 4.475 33.382 1.00 74.12 176 ALA A CA 1
ATOM 1421 C C . ALA A 1 176 ? -15.965 4.546 34.928 1.00 74.12 176 ALA A C 1
ATOM 1423 O O . ALA A 1 176 ? -16.575 5.459 35.477 1.00 74.12 176 ALA A O 1
ATOM 1424 N N . GLU A 1 177 ? -15.319 3.604 35.620 1.00 73.25 177 GLU A N 1
ATOM 1425 C CA . GLU A 1 177 ? -15.244 3.525 37.089 1.00 73.25 177 GLU A CA 1
ATOM 1426 C C . GLU A 1 177 ? -14.040 4.285 37.685 1.00 73.25 177 GLU A C 1
ATOM 1428 O O . GLU A 1 177 ? -13.949 4.434 38.901 1.00 73.25 177 GLU A O 1
ATOM 1433 N N . GLU A 1 178 ? -13.109 4.768 36.856 1.00 75.69 178 GLU A N 1
ATOM 1434 C CA . GLU A 1 178 ? -11.848 5.374 37.293 1.00 75.69 178 GLU A CA 1
ATOM 1435 C C . GLU A 1 178 ? -11.959 6.912 37.389 1.00 75.69 178 GLU A C 1
ATOM 1437 O O . GLU A 1 178 ? -12.157 7.586 36.365 1.00 75.69 178 GLU A O 1
ATOM 1442 N N . PRO A 1 179 ? -11.809 7.509 38.592 1.00 71.44 179 PRO A N 1
ATOM 1443 C CA . PRO A 1 179 ? -11.908 8.954 38.775 1.00 71.44 179 PRO A CA 1
ATOM 1444 C C . PRO A 1 179 ? -10.876 9.717 37.935 1.00 71.44 179 PRO A C 1
ATOM 1446 O O . PRO A 1 179 ? -9.671 9.550 38.097 1.00 71.44 179 PRO A O 1
ATOM 1449 N N . GLY A 1 180 ? -11.357 10.595 37.053 1.00 70.19 180 GLY A N 1
ATOM 1450 C CA . GLY A 1 180 ? -10.522 11.439 36.190 1.00 70.19 180 GLY A CA 1
ATOM 1451 C C . GLY A 1 180 ? -10.230 10.870 34.796 1.00 70.19 180 GLY A C 1
ATOM 1452 O O . GLY A 1 180 ? -9.874 11.647 33.913 1.00 70.19 180 GLY A O 1
ATOM 1453 N N . ALA A 1 181 ? -10.444 9.573 34.550 1.00 74.69 181 ALA A N 1
ATOM 1454 C CA . ALA A 1 181 ? -10.348 8.986 33.209 1.00 74.69 181 ALA A CA 1
ATOM 1455 C C . ALA A 1 181 ? -11.736 8.865 32.556 1.00 74.69 181 ALA A C 1
ATOM 1457 O O . ALA A 1 181 ? -12.007 9.522 31.545 1.00 74.69 181 ALA A O 1
ATOM 1458 N N . GLY A 1 182 ? -12.639 8.100 33.176 1.00 79.94 182 GLY A N 1
ATOM 1459 C CA . GLY A 1 182 ? -14.012 7.914 32.715 1.00 79.94 182 GLY A CA 1
ATOM 1460 C C . GLY A 1 182 ? -14.138 7.208 31.357 1.00 79.94 182 GLY A C 1
ATOM 1461 O O . GLY A 1 182 ? -13.257 6.477 30.901 1.00 79.94 182 GLY A O 1
ATOM 1462 N N . THR A 1 183 ? -15.279 7.421 30.704 1.00 82.69 183 THR A N 1
ATOM 1463 C CA . THR A 1 183 ? -15.592 6.855 29.383 1.00 82.69 183 THR A CA 1
ATOM 1464 C C . THR A 1 183 ? -14.781 7.529 28.273 1.00 82.69 183 THR A C 1
ATOM 1466 O O . THR A 1 183 ? -14.589 8.748 28.291 1.00 82.69 183 THR A O 1
ATOM 1469 N N . ASP A 1 184 ? -14.326 6.719 27.313 1.00 83.81 184 ASP A N 1
ATOM 1470 C CA . ASP A 1 184 ? -13.687 7.094 26.042 1.00 83.81 184 ASP A CA 1
ATOM 1471 C C . ASP A 1 184 ? -12.686 8.253 26.174 1.00 83.81 184 ASP A C 1
ATOM 1473 O O . ASP A 1 184 ? -12.749 9.290 25.509 1.00 83.81 184 ASP A O 1
ATOM 1477 N N . CYS A 1 185 ? -11.752 8.080 27.105 1.00 87.75 185 CYS A N 1
ATOM 1478 C CA . CYS A 1 185 ? -10.701 9.032 27.396 1.00 87.75 185 CYS A CA 1
ATOM 1479 C C . CYS A 1 185 ? -9.591 8.937 26.344 1.00 87.75 185 CYS A C 1
ATOM 1481 O O . CYS A 1 185 ? -8.905 7.919 26.282 1.00 87.75 185 CYS A O 1
ATOM 1483 N N . LEU A 1 186 ? -9.375 9.986 25.543 1.00 91.44 186 LEU A N 1
ATOM 1484 C CA . LEU A 1 186 ? -8.164 10.109 24.728 1.00 91.44 186 LEU A CA 1
ATOM 1485 C C . LEU A 1 186 ? -6.940 10.101 25.656 1.00 91.44 186 LEU A C 1
ATOM 1487 O O . LEU A 1 186 ? -6.805 10.992 26.490 1.00 91.44 186 LEU A O 1
ATOM 1491 N N . VAL A 1 187 ? -6.061 9.110 25.503 1.00 92.94 187 VAL A N 1
ATOM 1492 C CA . VAL A 1 187 ? -4.835 8.968 26.314 1.00 92.94 187 VAL A CA 1
ATOM 1493 C C . VAL A 1 187 ? -3.568 9.248 25.514 1.00 92.94 187 VAL A C 1
ATOM 1495 O O . VAL A 1 187 ? -2.579 9.735 26.058 1.00 92.94 187 VAL A O 1
ATOM 1498 N N . CYS A 1 188 ? -3.594 8.971 24.211 1.00 95.06 188 CYS A N 1
ATOM 1499 C CA . CYS A 1 188 ? -2.464 9.167 23.315 1.00 95.06 188 CYS A CA 1
ATOM 1500 C C . CYS A 1 188 ? -2.966 9.507 21.908 1.00 95.06 188 CYS A C 1
ATOM 1502 O O . CYS A 1 188 ? -3.945 8.924 21.431 1.00 95.06 188 CYS A O 1
ATOM 1504 N N . SER A 1 189 ? -2.288 10.432 21.235 1.00 96.19 189 SER A N 1
ATOM 1505 C CA . SER A 1 189 ? -2.434 10.653 19.801 1.00 96.19 189 SER A CA 1
ATOM 1506 C C . SER A 1 189 ? -1.085 10.595 19.093 1.00 96.19 189 SER A C 1
ATOM 1508 O O . SER A 1 189 ? -0.045 10.950 19.646 1.00 96.19 189 SER A O 1
ATOM 1510 N N . LEU A 1 190 ? -1.122 10.133 17.848 1.00 96.38 190 LEU A N 1
ATOM 1511 C CA . LEU A 1 190 ? -0.000 10.125 16.925 1.00 96.38 190 LEU A CA 1
ATOM 1512 C C . LEU A 1 190 ? -0.377 11.010 15.736 1.00 96.38 190 LEU A C 1
ATOM 1514 O O . LEU A 1 190 ? -1.269 10.653 14.966 1.00 96.38 190 LEU A O 1
ATOM 1518 N N . ALA A 1 191 ? 0.253 12.174 15.602 1.00 95.00 191 ALA A N 1
ATOM 1519 C CA . ALA A 1 191 ? 0.082 13.054 14.451 1.00 95.00 191 ALA A CA 1
ATOM 1520 C C . ALA A 1 191 ? 1.039 12.640 13.325 1.00 95.00 191 ALA A C 1
ATOM 1522 O O . ALA A 1 191 ? 2.217 12.404 13.580 1.00 95.00 191 ALA A O 1
ATOM 1523 N N . LEU A 1 192 ? 0.524 12.557 12.097 1.00 92.88 192 LEU A N 1
ATOM 1524 C CA . LEU A 1 192 ? 1.236 12.108 10.899 1.00 92.88 192 LEU A CA 1
ATOM 1525 C C . LEU A 1 192 ? 1.238 13.242 9.863 1.00 92.88 192 LEU A C 1
ATOM 1527 O O . LEU A 1 192 ? 0.193 13.571 9.294 1.00 92.88 192 LEU A O 1
ATOM 1531 N N . THR A 1 193 ? 2.400 13.842 9.605 1.00 88.88 193 THR A N 1
ATOM 1532 C CA . THR A 1 193 ? 2.545 14.936 8.630 1.00 88.88 193 THR A CA 1
ATOM 1533 C C . THR A 1 193 ? 3.082 14.389 7.316 1.00 88.88 193 THR A C 1
ATOM 1535 O O . THR A 1 193 ? 4.203 13.894 7.273 1.00 88.88 193 THR A O 1
ATOM 1538 N N . CYS A 1 194 ? 2.310 14.493 6.231 1.00 84.44 194 CYS A N 1
ATOM 1539 C CA . CYS A 1 194 ? 2.747 14.057 4.902 1.00 84.44 194 CYS A CA 1
ATOM 1540 C C . CYS A 1 194 ? 2.996 15.242 3.957 1.00 84.44 194 CYS A C 1
ATOM 1542 O O . CYS A 1 194 ? 2.114 16.096 3.793 1.00 84.44 194 CYS A O 1
ATOM 1544 N N . ARG A 1 195 ? 4.132 15.236 3.246 1.00 77.69 195 ARG A N 1
ATOM 1545 C CA . ARG A 1 195 ? 4.346 16.068 2.050 1.00 77.69 195 ARG A CA 1
ATOM 1546 C C . ARG A 1 195 ? 3.294 15.708 1.009 1.00 77.69 195 ARG A C 1
ATOM 1548 O O . ARG A 1 195 ? 2.886 14.554 0.921 1.00 77.69 195 ARG A O 1
ATOM 1555 N N . GLY A 1 196 ? 2.831 16.680 0.226 1.00 62.50 196 GLY A N 1
ATOM 1556 C CA . GLY A 1 196 ? 1.825 16.441 -0.818 1.00 62.50 196 GLY A CA 1
ATOM 1557 C C . GLY A 1 196 ? 0.419 16.100 -0.299 1.00 62.50 196 GLY A C 1
ATOM 1558 O O . GLY A 1 196 ? -0.497 15.929 -1.099 1.00 62.50 196 GLY A O 1
ATOM 1559 N N . GLY A 1 197 ? 0.201 16.044 1.019 1.00 56.75 197 GLY A N 1
ATOM 1560 C CA . GLY A 1 197 ? -1.141 16.009 1.592 1.00 56.75 197 GLY A CA 1
ATOM 1561 C C . GLY A 1 197 ? -1.827 17.376 1.500 1.00 56.75 197 GLY A C 1
ATOM 1562 O O . GLY A 1 197 ? -1.190 18.420 1.664 1.00 56.75 197 GLY A O 1
ATOM 1563 N N . ARG A 1 198 ? -3.149 17.389 1.293 1.00 53.69 198 ARG A N 1
ATOM 1564 C CA . ARG A 1 198 ? -3.958 18.603 1.463 1.00 53.69 198 ARG A CA 1
ATOM 1565 C C . ARG A 1 198 ? -3.869 19.047 2.927 1.00 53.69 198 ARG A C 1
ATOM 1567 O O . ARG A 1 198 ? -4.209 18.275 3.825 1.00 53.69 198 ARG A O 1
ATOM 1574 N N . ALA A 1 199 ? -3.394 20.269 3.171 1.00 47.91 199 ALA A N 1
ATOM 1575 C CA . ALA A 1 199 ? -3.242 20.780 4.529 1.00 47.91 199 ALA A CA 1
ATOM 1576 C C . ALA A 1 199 ? -4.602 20.837 5.246 1.00 47.91 199 ALA A C 1
ATOM 1578 O O . ALA A 1 199 ? -5.631 21.094 4.618 1.00 47.91 199 ALA A O 1
ATOM 1579 N N . VAL A 1 200 ? -4.599 20.671 6.574 1.00 43.91 200 VAL A N 1
ATOM 1580 C CA . VAL A 1 200 ? -5.815 20.707 7.419 1.00 43.91 200 VAL A CA 1
ATOM 1581 C C . VAL A 1 200 ? -6.618 22.008 7.229 1.00 43.91 200 VAL A C 1
ATOM 1583 O O . VAL A 1 200 ? -7.836 22.002 7.362 1.00 43.91 200 VAL A O 1
ATOM 1586 N N . ASN A 1 201 ? -5.956 23.095 6.813 1.00 40.41 201 ASN A N 1
ATOM 1587 C CA . ASN A 1 201 ? -6.563 24.403 6.545 1.00 40.41 201 ASN A CA 1
ATOM 1588 C C . ASN A 1 201 ? -6.825 24.667 5.045 1.00 40.41 201 ASN A C 1
ATOM 1590 O O . ASN A 1 201 ? -6.798 25.810 4.596 1.00 40.41 201 ASN A O 1
ATOM 1594 N N . GLY A 1 202 ? -7.045 23.621 4.244 1.00 41.09 202 GLY A N 1
ATOM 1595 C CA . GLY A 1 202 ? -7.580 23.720 2.880 1.00 41.09 202 GLY A CA 1
ATOM 1596 C C . GLY A 1 202 ? -6.619 24.216 1.794 1.00 41.09 202 GLY A C 1
ATOM 1597 O O . GLY A 1 202 ? -6.931 24.046 0.614 1.00 41.09 202 GLY A O 1
ATOM 1598 N N . SER A 1 203 ? -5.452 24.760 2.151 1.00 39.12 203 SER A N 1
ATOM 1599 C CA . SER A 1 203 ? -4.421 25.145 1.190 1.00 39.12 203 SER A CA 1
ATOM 1600 C C . SER A 1 203 ? -3.827 23.916 0.494 1.00 39.12 203 SER A C 1
ATOM 1602 O O . SER A 1 203 ? -3.187 23.051 1.099 1.00 39.12 203 SER A O 1
ATOM 1604 N N . LEU A 1 204 ? -4.046 23.854 -0.819 1.00 43.19 204 LEU A N 1
ATOM 1605 C CA . LEU A 1 204 ? -3.328 22.966 -1.721 1.00 43.19 204 LEU A CA 1
ATOM 1606 C C . LEU A 1 204 ? -1.852 23.378 -1.699 1.00 43.19 204 LEU A C 1
ATOM 1608 O O . LEU A 1 204 ? -1.496 24.420 -2.244 1.00 43.19 204 LEU A O 1
ATOM 1612 N N . ARG A 1 205 ? -0.985 22.565 -1.089 1.00 48.84 205 ARG A N 1
ATOM 1613 C CA . ARG A 1 205 ? 0.422 22.533 -1.499 1.00 48.84 205 ARG A CA 1
ATOM 1614 C C . ARG A 1 205 ? 0.462 21.732 -2.804 1.00 48.84 205 ARG A C 1
ATOM 1616 O O . ARG A 1 205 ? 0.065 20.564 -2.755 1.00 48.84 205 ARG A O 1
ATOM 1623 N N . PRO A 1 206 ? 0.858 22.321 -3.950 1.00 45.53 206 PRO A N 1
ATOM 1624 C CA . PRO A 1 206 ? 1.042 21.562 -5.182 1.00 45.53 206 PRO A CA 1
ATOM 1625 C C . PRO A 1 206 ? 1.943 20.356 -4.914 1.00 45.53 206 PRO A C 1
ATOM 1627 O O . PRO A 1 206 ? 2.886 20.454 -4.127 1.00 45.53 206 PRO A O 1
ATOM 1630 N N . GLY A 1 207 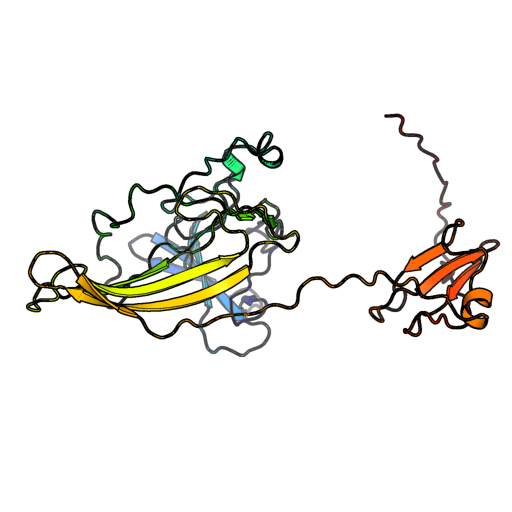? 1.589 19.209 -5.493 1.00 49.25 207 GLY A N 1
ATOM 1631 C CA . GLY A 1 207 ? 2.287 17.958 -5.228 1.00 49.25 207 GLY A CA 1
ATOM 1632 C C . GLY A 1 207 ? 3.755 18.026 -5.639 1.00 49.25 207 GLY A C 1
ATOM 1633 O O . GLY A 1 207 ? 4.091 18.570 -6.689 1.00 49.25 207 GLY A O 1
ATOM 1634 N N . ASP A 1 208 ? 4.609 17.424 -4.816 1.00 53.88 208 ASP A N 1
ATOM 1635 C CA . ASP A 1 208 ? 5.897 16.907 -5.269 1.00 53.88 208 ASP A CA 1
ATOM 1636 C C . ASP A 1 208 ? 5.600 15.892 -6.399 1.00 53.88 208 ASP A C 1
ATOM 1638 O O . ASP A 1 208 ? 4.712 15.049 -6.206 1.00 53.88 208 ASP A O 1
ATOM 1642 N N . PRO A 1 209 ? 6.257 15.950 -7.577 1.00 53.88 209 PRO A N 1
ATOM 1643 C CA . PRO A 1 209 ? 6.021 14.987 -8.662 1.00 53.88 209 PRO A CA 1
ATOM 1644 C C . PRO A 1 209 ? 6.279 13.529 -8.238 1.00 53.88 209 PRO A C 1
ATOM 1646 O O . PRO A 1 209 ? 5.809 12.608 -8.901 1.00 53.88 209 PRO A O 1
ATOM 1649 N N . SER A 1 210 ? 6.975 13.325 -7.115 1.00 62.72 210 SER A N 1
ATOM 1650 C CA . SER A 1 210 ? 7.260 12.027 -6.493 1.00 62.72 210 SER A CA 1
ATOM 1651 C C . SER A 1 210 ? 6.077 11.413 -5.718 1.00 62.72 210 SER A C 1
ATOM 1653 O O . SER A 1 210 ? 6.168 10.265 -5.286 1.00 62.72 210 SER A O 1
ATOM 1655 N N . GLY A 1 211 ? 4.981 12.154 -5.509 1.00 73.44 211 GLY A N 1
ATOM 1656 C CA . GLY A 1 211 ? 3.841 11.732 -4.682 1.00 73.44 211 GLY A CA 1
ATOM 1657 C C . GLY A 1 211 ? 3.970 12.098 -3.195 1.00 73.44 211 GLY A C 1
ATOM 1658 O O . GLY A 1 211 ? 4.865 12.836 -2.779 1.00 73.44 211 GLY A O 1
ATOM 1659 N N . ALA A 1 212 ? 3.028 11.625 -2.376 1.00 82.25 212 ALA A N 1
ATOM 1660 C CA . ALA A 1 212 ? 2.945 11.957 -0.955 1.00 82.25 212 ALA A CA 1
ATOM 1661 C C . ALA A 1 212 ? 3.797 11.027 -0.072 1.00 82.25 212 ALA A C 1
ATOM 1663 O O . ALA A 1 212 ? 3.650 9.803 -0.113 1.00 82.25 212 ALA A O 1
ATOM 1664 N N . VAL A 1 213 ? 4.629 11.622 0.792 1.00 86.50 213 VAL A N 1
ATOM 1665 C CA . VAL A 1 213 ? 5.555 10.929 1.712 1.00 86.50 213 VAL A CA 1
ATOM 1666 C C . VAL A 1 213 ? 5.380 11.419 3.153 1.00 86.50 213 VAL A C 1
ATOM 1668 O O . VAL A 1 213 ? 5.057 12.585 3.368 1.00 86.50 213 VAL A O 1
ATOM 1671 N N . LEU A 1 214 ? 5.578 10.544 4.145 1.00 91.56 214 LEU A N 1
ATOM 1672 C CA . LEU A 1 214 ? 5.424 10.856 5.574 1.00 91.56 214 LEU A CA 1
ATOM 1673 C C . LEU A 1 214 ? 6.678 11.568 6.103 1.00 91.56 214 LEU A C 1
ATOM 1675 O O . LEU A 1 214 ? 7.684 10.917 6.339 1.00 91.56 214 LEU A O 1
ATOM 1679 N N . GLU A 1 215 ? 6.624 12.883 6.303 1.00 90.56 215 GLU A N 1
ATOM 1680 C CA . GLU A 1 215 ? 7.773 13.697 6.733 1.00 90.56 215 GLU A CA 1
ATOM 1681 C C . GLU A 1 215 ? 7.990 13.695 8.243 1.00 90.56 215 GLU A C 1
ATOM 1683 O O . GLU A 1 215 ? 9.127 13.800 8.694 1.00 90.56 215 GLU A O 1
ATOM 1688 N N . SER A 1 216 ? 6.922 13.622 9.042 1.00 93.75 216 SER A N 1
ATOM 1689 C CA . SER A 1 216 ? 7.079 13.619 10.495 1.00 93.75 216 SER A CA 1
ATOM 1690 C C . SER A 1 216 ? 5.977 12.904 11.258 1.00 93.75 216 SER A C 1
ATOM 1692 O O . SER A 1 216 ? 4.829 12.795 10.811 1.00 93.75 216 SER A O 1
ATOM 1694 N N . VAL A 1 217 ? 6.358 12.431 12.444 1.00 97.06 217 VAL A N 1
ATOM 1695 C CA . VAL A 1 217 ? 5.488 11.783 13.420 1.00 97.06 217 VAL A CA 1
ATOM 1696 C C . VAL A 1 217 ? 5.675 12.452 14.779 1.00 97.06 217 VAL A C 1
ATOM 1698 O O . VAL A 1 217 ? 6.801 12.588 15.258 1.00 97.06 217 VAL A O 1
ATOM 1701 N N . THR A 1 218 ? 4.573 12.828 15.426 1.00 97.44 218 THR A N 1
ATOM 1702 C CA . THR A 1 218 ? 4.589 13.392 16.785 1.00 97.44 218 THR A CA 1
ATOM 1703 C C . THR A 1 218 ? 3.647 12.608 17.683 1.00 97.44 218 THR A C 1
ATOM 1705 O O . THR A 1 218 ? 2.457 12.499 17.386 1.00 97.44 218 THR A O 1
ATOM 1708 N N . THR A 1 219 ? 4.168 12.093 18.795 1.00 98.19 219 THR A N 1
ATOM 1709 C CA . THR A 1 219 ? 3.372 11.439 19.842 1.00 98.19 219 THR A CA 1
ATOM 1710 C C . THR A 1 219 ? 2.992 12.454 20.911 1.00 98.19 219 THR A C 1
ATOM 1712 O O . THR A 1 219 ? 3.871 13.106 21.474 1.00 98.19 219 THR A O 1
ATOM 1715 N N . THR A 1 220 ? 1.706 12.552 21.238 1.00 98.19 220 THR A N 1
ATOM 1716 C CA . THR A 1 220 ? 1.188 13.423 22.299 1.00 98.19 220 THR A CA 1
ATOM 1717 C C . THR A 1 220 ? 0.420 12.597 23.324 1.00 98.19 220 THR A C 1
ATOM 1719 O O . THR A 1 220 ? -0.519 11.880 22.979 1.00 98.19 220 THR A O 1
ATOM 1722 N N . GLY A 1 221 ? 0.822 12.693 24.591 1.00 97.25 221 GLY A N 1
ATOM 1723 C CA . GLY A 1 221 ? 0.083 12.141 25.723 1.00 97.25 221 GLY A CA 1
ATOM 1724 C C . GLY A 1 221 ? -1.007 13.110 26.177 1.00 97.25 221 GLY A C 1
ATOM 1725 O O . GLY A 1 221 ? -0.804 14.325 26.166 1.00 97.25 221 GLY A O 1
ATOM 1726 N N . HIS A 1 222 ? -2.155 12.577 26.588 1.00 94.38 222 HIS A N 1
ATOM 1727 C CA . HIS A 1 222 ? -3.324 13.358 26.989 1.00 94.38 222 HIS A CA 1
ATOM 1728 C C . HIS A 1 222 ? -3.860 12.886 28.347 1.00 94.38 222 HIS A C 1
ATOM 1730 O O . HIS A 1 222 ? -3.983 11.689 28.604 1.00 94.38 222 HIS A O 1
ATOM 1736 N N . ARG A 1 223 ? -4.218 13.834 29.217 1.00 91.81 223 ARG A N 1
ATOM 1737 C CA . ARG A 1 223 ? -4.875 13.594 30.511 1.00 91.81 223 ARG A CA 1
ATOM 1738 C C . ARG A 1 223 ? -6.012 14.595 30.680 1.00 91.81 223 ARG A C 1
ATOM 1740 O O . ARG A 1 223 ? -5.802 15.782 30.440 1.00 91.81 223 ARG A O 1
ATOM 1747 N N . ARG A 1 224 ? -7.202 14.153 31.104 1.00 90.00 224 ARG A N 1
ATOM 1748 C CA . ARG A 1 224 ? -8.314 15.083 31.370 1.00 90.00 224 ARG A CA 1
ATOM 1749 C C . ARG A 1 224 ? -7.910 16.110 32.432 1.00 90.00 224 ARG A C 1
ATOM 1751 O O . ARG A 1 224 ? -7.219 15.779 33.394 1.00 90.00 224 ARG A O 1
ATOM 1758 N N . ASP A 1 225 ? -8.342 17.350 32.249 1.00 87.38 225 ASP A N 1
ATOM 1759 C CA . ASP A 1 225 ? -8.012 18.481 33.133 1.00 87.38 225 ASP A CA 1
ATOM 1760 C C . ASP A 1 225 ? -8.994 18.677 34.306 1.00 87.38 225 ASP A C 1
ATOM 1762 O O . ASP A 1 225 ? -8.735 19.474 35.205 1.00 87.38 225 ASP A O 1
ATOM 1766 N N . GLY A 1 226 ? -10.113 17.946 34.311 1.00 79.56 226 GLY A N 1
ATOM 1767 C CA . GLY A 1 226 ? -11.178 18.057 35.313 1.00 79.56 226 GLY A CA 1
ATOM 1768 C C . GLY A 1 226 ? -12.214 19.157 35.044 1.00 79.56 226 GLY A C 1
ATOM 1769 O O . GLY A 1 226 ? -13.231 19.188 35.730 1.00 79.56 226 GLY A O 1
ATOM 1770 N N . VAL A 1 227 ? -12.013 20.008 34.030 1.00 81.00 227 VAL A N 1
ATOM 1771 C CA . VAL A 1 227 ? -12.964 21.059 33.603 1.00 81.00 227 VAL A CA 1
ATOM 1772 C C . VAL A 1 227 ? -13.623 20.769 32.246 1.00 81.00 227 VAL A C 1
ATOM 1774 O O . VAL A 1 227 ? -14.429 21.561 31.765 1.00 81.00 227 VAL A O 1
ATOM 1777 N N . GLY A 1 228 ? -13.328 19.607 31.655 1.00 77.81 228 GLY A N 1
ATOM 1778 C CA . GLY A 1 228 ? -13.958 19.094 30.433 1.00 77.81 228 GLY A CA 1
ATOM 1779 C C . GLY A 1 228 ? -13.027 19.016 29.220 1.00 77.81 228 GLY A C 1
ATOM 1780 O O . GLY A 1 228 ? -13.469 18.588 28.155 1.00 77.81 228 GLY A O 1
ATOM 1781 N N . GLY A 1 229 ? -11.756 19.393 29.370 1.00 87.38 229 GLY A N 1
ATOM 1782 C CA . GLY A 1 229 ? -10.733 19.337 28.330 1.00 87.38 229 GLY A CA 1
ATOM 1783 C C . GLY A 1 229 ? -9.610 18.341 28.639 1.00 87.38 229 GLY A C 1
ATOM 1784 O O . GLY A 1 229 ? -9.792 17.353 29.360 1.00 87.38 229 GLY A O 1
ATOM 1785 N N . TYR A 1 230 ? -8.437 18.607 28.058 1.00 92.19 230 TYR A N 1
ATOM 1786 C CA . TYR A 1 230 ? -7.239 17.774 28.153 1.00 92.19 230 TYR A CA 1
ATOM 1787 C C . TYR A 1 230 ? -5.974 18.614 28.350 1.00 92.19 230 TYR A C 1
ATOM 1789 O O . TYR A 1 230 ? -5.581 19.379 27.467 1.00 92.19 230 TYR A O 1
ATOM 1797 N N . ALA A 1 231 ? -5.259 18.367 29.447 1.00 93.94 231 ALA A N 1
ATOM 1798 C CA . ALA A 1 231 ? -3.840 18.687 29.539 1.00 93.94 231 ALA A CA 1
ATOM 1799 C C . ALA A 1 231 ? -3.063 17.722 28.628 1.00 93.94 231 ALA A C 1
ATOM 1801 O O . ALA A 1 231 ? -3.308 16.513 28.651 1.00 93.94 231 ALA A O 1
ATOM 1802 N N . SER A 1 232 ? -2.162 18.252 27.801 1.00 96.00 232 SER A N 1
ATOM 1803 C CA . SER A 1 232 ? -1.484 17.482 26.752 1.00 96.00 232 SER A CA 1
ATOM 1804 C C . SER A 1 232 ? -0.007 17.853 26.662 1.00 96.00 232 SER A C 1
ATOM 1806 O O . SER A 1 232 ? 0.320 19.038 26.680 1.00 96.00 232 SER A O 1
ATOM 1808 N N . GLU A 1 233 ? 0.867 16.859 26.511 1.00 97.62 233 GLU A N 1
ATOM 1809 C CA . GLU A 1 233 ? 2.313 17.047 26.326 1.00 97.62 233 GLU A CA 1
ATOM 1810 C C . GLU A 1 233 ? 2.821 16.171 25.176 1.00 97.62 233 GLU A C 1
ATOM 1812 O O . GLU A 1 233 ? 2.393 15.026 25.016 1.00 97.62 233 GLU A O 1
ATOM 1817 N N . SER A 1 234 ? 3.724 16.717 24.360 1.00 97.69 234 SER A N 1
ATOM 1818 C CA . SER A 1 234 ? 4.258 16.046 23.170 1.00 97.69 234 SER A CA 1
ATOM 1819 C C . SER A 1 234 ? 5.698 15.598 23.371 1.00 97.69 234 SER A C 1
ATOM 1821 O O . SER A 1 234 ? 6.528 16.346 23.885 1.00 97.69 234 SER A O 1
ATOM 1823 N N . MET A 1 235 ? 6.003 14.400 22.878 1.00 97.81 235 MET A N 1
ATOM 1824 C CA . MET A 1 235 ? 7.375 13.947 22.673 1.00 97.81 235 MET A CA 1
ATOM 1825 C C . MET A 1 235 ? 8.059 14.787 21.578 1.00 97.81 235 MET A C 1
ATOM 1827 O O . MET A 1 235 ? 7.367 15.382 20.743 1.00 97.81 235 MET A O 1
ATOM 1831 N N . PRO A 1 236 ? 9.406 14.815 21.530 1.00 97.94 236 PRO A N 1
ATOM 1832 C CA . PRO A 1 236 ? 10.140 15.353 20.390 1.00 97.94 236 PRO A CA 1
ATOM 1833 C C . PRO A 1 236 ? 9.660 14.743 19.067 1.00 97.94 236 PRO A C 1
ATOM 1835 O O . PRO A 1 236 ? 9.312 13.562 19.005 1.00 97.94 236 PRO A O 1
ATOM 1838 N N . VAL A 1 237 ? 9.640 15.560 18.014 1.00 97.31 237 VAL A N 1
ATOM 1839 C CA . VAL A 1 237 ? 9.187 15.151 16.679 1.00 97.31 237 VAL A CA 1
ATOM 1840 C C . VAL A 1 237 ? 10.179 14.155 16.077 1.00 97.31 237 VAL A C 1
ATOM 1842 O O . VAL A 1 237 ? 11.383 14.403 16.075 1.00 97.31 237 VAL A O 1
ATOM 1845 N N . LEU A 1 238 ? 9.672 13.046 15.538 1.00 97.25 238 LEU A N 1
ATOM 1846 C CA . LEU A 1 238 ? 10.436 12.165 14.660 1.00 97.25 238 LEU A CA 1
ATOM 1847 C C . LEU A 1 238 ? 10.312 12.690 13.229 1.00 97.25 238 LEU A C 1
ATOM 1849 O O . LEU A 1 238 ? 9.212 12.703 12.679 1.00 97.25 238 LEU A O 1
ATOM 1853 N N . GLU A 1 239 ? 11.426 13.096 12.629 1.00 95.94 239 GLU A N 1
ATOM 1854 C CA . GLU A 1 239 ? 11.491 13.541 11.234 1.00 95.94 239 GLU A CA 1
ATOM 1855 C C . GLU A 1 239 ? 12.038 12.426 10.332 1.00 95.94 239 GLU A C 1
ATOM 1857 O O . GLU A 1 239 ? 12.955 11.693 10.707 1.00 95.94 239 GLU A O 1
ATOM 1862 N N . LEU A 1 240 ? 11.464 12.294 9.136 1.00 93.88 240 LEU A N 1
ATOM 1863 C CA . LEU A 1 240 ? 11.861 11.338 8.109 1.00 93.88 240 LEU A CA 1
ATOM 1864 C C . LEU A 1 240 ? 12.255 12.093 6.838 1.00 93.88 240 LEU A C 1
ATOM 1866 O O . LEU A 1 240 ? 11.516 12.941 6.336 1.00 93.88 240 LEU A O 1
ATOM 1870 N N . ILE A 1 241 ? 13.424 11.753 6.300 1.00 89.12 241 ILE A N 1
ATOM 1871 C CA . ILE A 1 241 ? 13.992 12.373 5.102 1.00 89.12 241 ILE A CA 1
ATOM 1872 C C . ILE A 1 241 ? 14.124 11.299 4.023 1.00 89.12 241 ILE A C 1
ATOM 1874 O O . ILE A 1 241 ? 14.585 10.190 4.288 1.00 89.12 241 ILE A O 1
ATOM 1878 N N . TYR A 1 242 ? 13.721 11.645 2.803 1.00 85.69 242 TYR A N 1
ATOM 1879 C CA . TYR A 1 242 ? 13.755 10.773 1.631 1.00 85.69 242 TYR A CA 1
ATOM 1880 C C . TYR A 1 242 ? 14.700 11.357 0.585 1.00 85.69 242 TYR A C 1
ATOM 1882 O O . TYR A 1 242 ? 14.763 12.579 0.424 1.00 85.69 242 TYR A O 1
ATOM 1890 N N . SER A 1 243 ? 15.398 10.492 -0.152 1.00 85.12 243 SER A N 1
ATOM 1891 C CA . SER A 1 243 ? 16.188 10.907 -1.312 1.00 85.12 243 SER A CA 1
ATOM 1892 C C . SER A 1 243 ? 15.267 11.529 -2.371 1.00 85.12 243 SER A C 1
ATOM 1894 O O . SER A 1 243 ? 14.321 10.862 -2.795 1.00 85.12 243 SER A O 1
ATOM 1896 N N . PRO A 1 244 ? 15.501 12.780 -2.807 1.00 77.06 244 PRO A N 1
ATOM 1897 C CA . PRO A 1 244 ? 14.750 13.365 -3.911 1.00 77.06 244 PRO A CA 1
ATOM 1898 C C . PRO A 1 244 ? 15.130 12.686 -5.231 1.00 77.06 244 PRO A C 1
ATOM 1900 O O . PRO A 1 244 ? 16.227 12.137 -5.360 1.00 77.06 244 PRO A O 1
ATOM 1903 N N . ALA A 1 245 ? 14.260 12.782 -6.238 1.00 77.44 245 ALA A N 1
ATOM 1904 C CA . ALA A 1 245 ? 14.645 12.469 -7.608 1.00 77.44 245 ALA A CA 1
ATOM 1905 C C . ALA A 1 245 ? 15.737 13.454 -8.062 1.00 77.44 245 ALA A C 1
ATOM 1907 O O . ALA A 1 245 ? 15.495 14.658 -8.160 1.00 77.44 245 ALA A O 1
ATOM 1908 N N . GLN A 1 246 ? 16.943 12.942 -8.302 1.00 79.50 246 GLN A N 1
ATOM 1909 C CA . GLN A 1 246 ? 18.065 13.704 -8.841 1.00 79.50 246 GLN A CA 1
ATOM 1910 C C . GLN A 1 246 ? 18.221 13.336 -10.314 1.00 79.50 246 GLN A C 1
ATOM 1912 O O . GLN A 1 246 ? 18.475 12.179 -10.645 1.00 79.50 246 GLN A O 1
ATOM 1917 N N . PHE A 1 247 ? 18.045 14.321 -11.188 1.00 79.25 247 PHE A N 1
ATOM 1918 C CA . PHE A 1 247 ? 18.325 14.197 -12.613 1.00 79.25 247 PHE A CA 1
ATOM 1919 C C . PHE A 1 247 ? 19.645 14.913 -12.884 1.00 79.25 247 PHE A C 1
ATOM 1921 O O . PHE A 1 247 ? 19.802 16.059 -12.465 1.00 79.25 247 PHE A O 1
ATOM 1928 N N . GLY A 1 248 ? 20.581 14.241 -13.555 1.00 77.19 248 GLY A N 1
ATOM 1929 C CA . GLY A 1 248 ? 21.781 14.900 -14.061 1.00 77.19 248 GLY A CA 1
ATOM 1930 C C . GLY A 1 248 ? 21.409 15.888 -15.165 1.00 77.19 248 GLY A C 1
ATOM 1931 O O . GLY A 1 248 ? 20.620 15.558 -16.050 1.00 77.19 248 GLY A O 1
ATOM 1932 N N . ASP A 1 249 ? 21.961 17.093 -15.093 1.00 81.69 249 ASP A N 1
ATOM 1933 C CA . ASP A 1 249 ? 21.906 18.119 -16.136 1.00 81.69 249 ASP A CA 1
ATOM 1934 C C . ASP A 1 249 ? 23.126 18.066 -17.076 1.00 81.69 249 ASP A C 1
ATOM 1936 O O . ASP A 1 249 ? 23.083 18.612 -18.181 1.00 81.69 249 ASP A O 1
ATOM 1940 N N . GLU A 1 250 ? 24.184 17.349 -16.687 1.00 83.12 250 GLU A N 1
ATOM 1941 C CA . GLU A 1 250 ? 25.330 17.041 -17.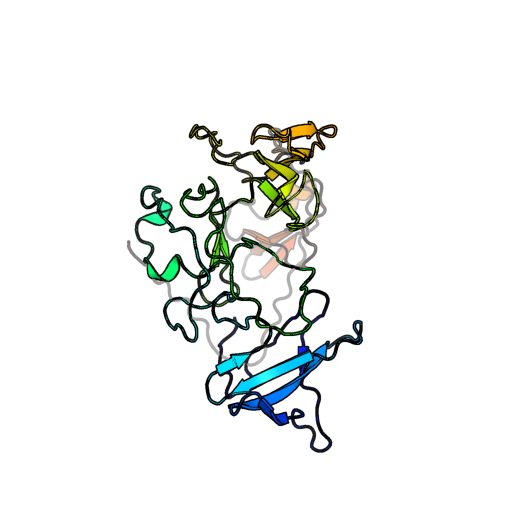542 1.00 83.12 250 GLU A CA 1
ATOM 1942 C C . GLU A 1 250 ? 25.015 15.908 -18.535 1.00 83.12 25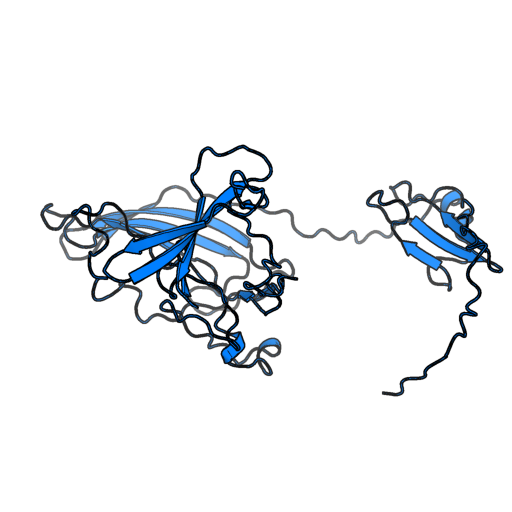0 GLU A C 1
ATOM 1944 O O . GLU A 1 250 ? 24.650 14.790 -18.165 1.00 83.12 250 GLU A O 1
ATOM 1949 N N . GLY A 1 251 ? 25.199 16.186 -19.828 1.00 78.88 251 GLY A N 1
ATOM 1950 C CA . GLY A 1 251 ? 25.205 15.160 -20.867 1.00 78.88 251 GLY A CA 1
ATOM 1951 C C . GLY A 1 251 ? 26.560 14.455 -20.922 1.00 78.88 251 GLY A C 1
ATOM 1952 O O . GLY A 1 251 ? 27.579 15.102 -21.157 1.00 78.88 251 GLY A O 1
ATOM 1953 N N . HIS A 1 252 ? 26.577 13.134 -20.751 1.00 80.88 252 HIS A N 1
ATOM 1954 C CA . HIS A 1 252 ? 27.794 12.331 -20.878 1.00 80.88 252 HIS A CA 1
ATOM 1955 C C . HIS A 1 252 ? 28.036 11.914 -22.335 1.00 80.88 252 HIS A C 1
ATOM 1957 O O . HIS A 1 252 ? 27.156 11.346 -22.983 1.00 80.88 252 HIS A O 1
ATOM 1963 N N . GLU A 1 253 ? 29.244 12.162 -22.844 1.00 82.81 253 GLU A N 1
ATOM 1964 C CA . GLU A 1 253 ? 29.677 11.667 -24.153 1.00 82.81 253 GLU A CA 1
ATOM 1965 C C . GLU A 1 253 ? 30.087 10.188 -24.054 1.00 82.81 253 GLU A C 1
ATOM 1967 O O . GLU A 1 253 ? 30.795 9.785 -23.129 1.00 82.81 253 GLU A O 1
ATOM 1972 N N . MET A 1 254 ? 29.634 9.366 -25.003 1.00 83.75 254 MET A N 1
ATOM 1973 C CA . MET A 1 254 ? 30.022 7.956 -25.082 1.00 83.75 254 MET A CA 1
ATOM 1974 C C . MET A 1 254 ? 31.446 7.828 -25.627 1.00 83.75 254 MET A C 1
ATOM 1976 O O . MET A 1 254 ? 31.822 8.527 -26.567 1.00 83.75 254 MET A O 1
ATOM 1980 N N . ASP A 1 255 ? 32.233 6.895 -25.090 1.00 85.19 255 ASP A N 1
ATOM 1981 C CA . ASP A 1 255 ? 33.590 6.676 -25.588 1.00 85.19 255 ASP A CA 1
ATOM 1982 C C . ASP A 1 255 ? 33.599 6.170 -27.045 1.00 85.19 255 ASP A C 1
ATOM 1984 O O . ASP A 1 255 ? 32.664 5.518 -27.520 1.00 85.19 255 ASP A O 1
ATOM 1988 N N . ALA A 1 256 ? 34.693 6.433 -27.760 1.00 85.19 256 ALA A N 1
ATOM 1989 C CA . ALA A 1 256 ? 34.800 6.126 -29.185 1.00 85.19 256 ALA A CA 1
ATOM 1990 C C . ALA A 1 256 ? 34.659 4.627 -29.530 1.00 85.19 256 ALA A C 1
ATOM 1992 O O . ALA A 1 256 ? 34.221 4.307 -30.636 1.00 85.19 256 ALA A O 1
ATOM 1993 N N . ALA A 1 257 ? 34.997 3.702 -28.621 1.00 85.50 257 ALA A N 1
ATOM 1994 C CA . ALA A 1 257 ? 34.795 2.271 -28.853 1.00 85.50 257 ALA A CA 1
ATOM 1995 C C . ALA A 1 257 ? 33.314 1.892 -28.692 1.00 85.50 257 ALA A C 1
ATOM 1997 O O . ALA A 1 257 ? 32.784 1.135 -29.505 1.00 85.50 257 ALA A O 1
ATOM 1998 N N . SER A 1 258 ? 32.622 2.481 -27.715 1.00 85.50 258 SER A N 1
ATOM 1999 C CA . SER A 1 258 ? 31.169 2.349 -27.560 1.00 85.50 258 SER A CA 1
ATOM 2000 C C . SER A 1 258 ? 30.399 2.948 -28.741 1.00 85.50 258 SER A C 1
ATOM 2002 O O . SER A 1 258 ? 29.454 2.327 -29.226 1.00 85.50 258 SER A O 1
ATOM 2004 N N . VAL A 1 259 ? 30.836 4.095 -29.274 1.00 85.12 259 VAL A N 1
ATOM 2005 C CA . VAL A 1 259 ? 30.271 4.688 -30.502 1.00 85.12 259 VAL A CA 1
ATOM 2006 C C . VAL A 1 259 ? 30.529 3.800 -31.723 1.00 85.12 259 VAL A C 1
ATOM 2008 O O . VAL A 1 259 ? 29.620 3.594 -32.523 1.00 85.12 259 VAL A O 1
ATOM 2011 N N . ALA A 1 260 ? 31.718 3.200 -31.854 1.00 83.69 260 ALA A N 1
ATOM 2012 C CA . ALA A 1 260 ? 32.012 2.240 -32.924 1.00 83.69 260 ALA A CA 1
ATOM 2013 C C . ALA A 1 260 ? 31.165 0.950 -32.840 1.00 83.69 260 ALA A C 1
ATOM 2015 O O . ALA A 1 260 ? 30.958 0.279 -33.853 1.00 83.69 260 ALA A O 1
ATOM 2016 N N . ASN A 1 261 ? 30.640 0.622 -31.655 1.00 80.69 261 ASN A N 1
ATOM 2017 C CA . ASN A 1 261 ? 29.693 -0.473 -31.444 1.00 80.69 261 ASN A CA 1
ATOM 2018 C C . ASN A 1 261 ? 28.230 -0.091 -31.754 1.00 80.69 261 ASN A C 1
ATOM 2020 O O . ASN A 1 261 ? 27.364 -0.964 -31.691 1.00 80.69 261 ASN A O 1
ATOM 2024 N N . LEU A 1 262 ? 27.926 1.158 -32.138 1.00 80.69 262 LEU A N 1
ATOM 2025 C CA . LEU A 1 262 ? 26.598 1.556 -32.622 1.00 80.69 262 LEU A CA 1
ATOM 2026 C C . LEU A 1 262 ? 26.487 1.372 -34.151 1.00 80.69 262 LEU A C 1
ATOM 2028 O O . LEU A 1 262 ? 27.361 1.815 -34.893 1.00 80.69 262 LEU A O 1
ATOM 2032 N N . PRO A 1 263 ? 25.407 0.754 -34.667 1.00 69.88 263 PRO A N 1
ATOM 2033 C CA . PRO A 1 263 ? 25.281 0.431 -36.093 1.00 69.88 263 PRO A CA 1
ATOM 2034 C C . PRO A 1 263 ? 25.004 1.644 -36.997 1.00 69.88 263 PRO A C 1
ATOM 2036 O O . PRO A 1 263 ? 25.418 1.644 -38.155 1.00 69.88 263 PRO A O 1
ATOM 2039 N N . PHE A 1 264 ? 24.257 2.632 -36.493 1.00 71.31 264 PHE A N 1
ATOM 2040 C CA . PHE A 1 264 ? 23.793 3.819 -37.232 1.00 71.31 264 PHE A CA 1
ATOM 2041 C C . PHE A 1 264 ? 23.328 4.959 -36.292 1.00 71.31 264 PHE A C 1
ATOM 2043 O O . PHE A 1 264 ? 22.594 5.854 -36.704 1.00 71.31 264 PHE A O 1
ATOM 2050 N N . GLY A 1 265 ? 23.744 4.926 -35.019 1.00 69.81 265 G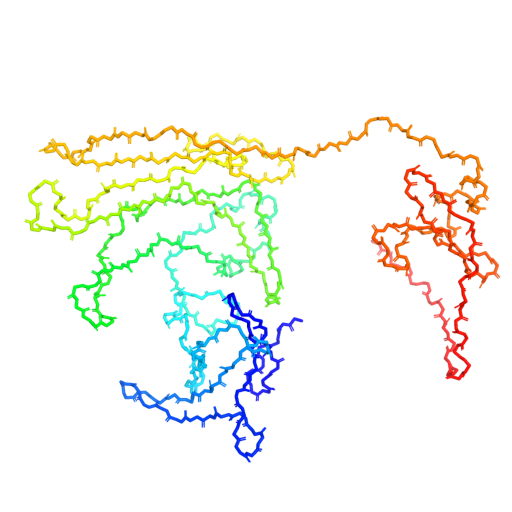LY A N 1
ATOM 2051 C CA . GLY A 1 265 ? 23.166 5.729 -33.931 1.00 69.81 265 GLY A CA 1
ATOM 2052 C C . GLY A 1 265 ? 22.004 5.019 -33.220 1.00 69.81 265 GLY A C 1
ATOM 2053 O O . GLY A 1 265 ? 21.575 3.945 -33.643 1.00 69.81 265 GLY A O 1
ATOM 2054 N N . LEU A 1 266 ? 21.520 5.596 -32.114 1.00 71.38 266 LEU A N 1
ATOM 2055 C CA . LEU A 1 266 ? 20.407 5.035 -31.330 1.00 71.38 266 LEU A CA 1
ATOM 2056 C C . LEU A 1 266 ? 19.032 5.333 -31.954 1.00 71.38 266 LEU A C 1
ATOM 2058 O O . LEU A 1 266 ? 18.153 4.478 -31.906 1.00 71.38 266 LEU A O 1
ATOM 2062 N N . ASP A 1 267 ? 18.869 6.501 -32.585 1.00 70.62 267 ASP A N 1
ATOM 2063 C CA . ASP A 1 267 ? 17.580 6.975 -33.119 1.00 70.62 267 ASP A CA 1
ATOM 2064 C C . ASP A 1 267 ? 17.208 6.387 -34.492 1.00 70.62 267 ASP A C 1
ATOM 2066 O O . ASP A 1 267 ? 16.079 6.541 -34.962 1.00 70.62 267 ASP A O 1
ATOM 2070 N N . ALA A 1 268 ? 18.151 5.733 -35.173 1.00 67.94 268 ALA A N 1
ATOM 2071 C CA . ALA A 1 268 ? 17.901 5.142 -36.480 1.00 67.94 268 ALA A CA 1
ATOM 2072 C C . ALA A 1 268 ? 17.256 3.745 -36.335 1.00 67.94 268 ALA A C 1
ATOM 2074 O O . ALA A 1 268 ? 17.762 2.895 -35.598 1.00 67.94 268 ALA A O 1
ATOM 2075 N N . PRO A 1 269 ? 16.152 3.447 -37.044 1.00 68.00 269 PRO A N 1
ATOM 2076 C CA . PRO A 1 269 ? 15.608 2.096 -37.080 1.00 68.00 269 PRO A CA 1
ATOM 2077 C C . PRO A 1 269 ? 16.533 1.143 -37.862 1.00 68.00 269 PRO A C 1
ATOM 2079 O O . PRO A 1 269 ? 17.048 1.548 -38.907 1.00 68.00 269 PRO A O 1
ATOM 2082 N N . PRO A 1 270 ? 16.665 -0.139 -37.470 1.00 74.19 270 PRO A N 1
ATOM 2083 C CA . PRO A 1 270 ? 16.053 -0.799 -36.311 1.00 74.19 270 PRO A CA 1
ATOM 2084 C C . PRO A 1 270 ? 17.021 -0.962 -35.113 1.00 74.19 270 PRO A C 1
ATOM 2086 O O . PRO A 1 270 ? 17.442 -2.078 -34.815 1.00 74.19 270 PRO A O 1
ATOM 2089 N N . CYS A 1 271 ? 17.364 0.121 -34.404 1.00 84.62 271 CYS A N 1
ATOM 2090 C CA . CYS A 1 271 ? 17.933 0.051 -33.046 1.00 84.62 271 CYS A CA 1
ATOM 2091 C C . CYS A 1 271 ? 16.826 -0.016 -31.980 1.00 84.62 271 CYS A C 1
ATOM 2093 O O . CYS A 1 271 ? 15.796 0.646 -32.104 1.00 84.62 271 CYS A O 1
ATOM 2095 N N . GLN A 1 272 ? 17.056 -0.778 -30.908 1.00 88.38 272 GLN A N 1
ATOM 2096 C CA . GLN A 1 272 ? 16.228 -0.794 -29.699 1.00 88.38 272 GLN A CA 1
ATOM 2097 C C . GLN A 1 272 ? 17.106 -0.919 -28.450 1.00 88.38 272 GLN A C 1
ATOM 2099 O O . GLN A 1 272 ? 18.017 -1.746 -28.411 1.00 88.38 272 GLN A O 1
ATOM 2104 N N . LEU A 1 273 ? 16.805 -0.134 -27.412 1.00 90.31 273 LEU A N 1
ATOM 2105 C CA . LEU A 1 273 ? 17.364 -0.342 -26.076 1.00 90.31 273 LEU A CA 1
ATOM 2106 C C . LEU A 1 273 ? 16.530 -1.398 -25.347 1.00 90.31 273 LEU A C 1
ATOM 2108 O O . LEU A 1 273 ? 15.335 -1.205 -25.129 1.00 90.31 273 LEU A O 1
ATOM 2112 N N . VAL A 1 274 ? 17.154 -2.520 -24.992 1.00 91.88 274 VAL A N 1
ATOM 2113 C CA . VAL A 1 274 ? 16.487 -3.656 -24.347 1.00 91.88 274 VAL A CA 1
ATOM 2114 C C . VAL A 1 274 ? 17.447 -4.403 -23.427 1.00 91.88 274 VAL A C 1
ATOM 2116 O O . VAL A 1 274 ? 18.614 -4.620 -23.753 1.00 91.88 274 VAL A O 1
ATOM 2119 N N . ASP A 1 275 ? 16.951 -4.817 -22.268 1.00 92.94 275 ASP A N 1
ATOM 2120 C CA . ASP A 1 275 ? 17.644 -5.765 -21.399 1.00 92.94 275 ASP A CA 1
ATOM 2121 C C . ASP A 1 275 ? 17.363 -7.195 -21.892 1.00 92.94 275 ASP A C 1
ATOM 2123 O O . ASP A 1 275 ? 16.437 -7.862 -21.435 1.00 92.94 275 ASP A O 1
ATOM 2127 N N . LEU A 1 276 ? 18.104 -7.622 -22.922 1.00 91.50 276 LEU A N 1
ATOM 2128 C CA . LEU A 1 276 ? 17.905 -8.922 -23.577 1.00 91.50 276 LEU A CA 1
ATOM 2129 C C . LEU A 1 276 ? 18.308 -10.101 -22.679 1.00 91.50 276 LEU A C 1
ATOM 2131 O O . LEU A 1 276 ? 17.693 -11.163 -22.749 1.00 91.50 276 LEU A O 1
ATOM 2135 N N . ASP A 1 277 ? 19.338 -9.900 -21.857 1.00 89.94 277 ASP A N 1
ATOM 2136 C CA . ASP A 1 277 ? 19.959 -10.932 -21.020 1.00 89.94 277 ASP A CA 1
ATOM 2137 C C . ASP A 1 277 ? 19.435 -10.918 -19.562 1.00 89.94 277 ASP A C 1
ATOM 2139 O O . ASP A 1 277 ? 19.868 -11.731 -18.747 1.00 89.94 277 ASP A O 1
ATOM 2143 N N . ALA A 1 278 ? 18.475 -10.035 -19.243 1.00 91.06 278 ALA A N 1
ATOM 2144 C CA . ALA A 1 278 ? 17.913 -9.806 -17.905 1.00 91.06 278 ALA A CA 1
ATOM 2145 C C . ALA A 1 278 ? 18.956 -9.377 -16.844 1.00 91.06 278 ALA A C 1
ATOM 2147 O O . ALA A 1 278 ? 18.845 -9.704 -15.660 1.00 91.06 278 ALA A O 1
ATOM 2148 N N . GLU A 1 279 ? 19.970 -8.616 -17.266 1.00 90.75 279 GLU A N 1
ATOM 2149 C CA . GLU A 1 279 ? 21.073 -8.116 -16.432 1.00 90.75 279 GLU A CA 1
ATOM 2150 C C . GLU A 1 279 ? 20.718 -6.790 -15.718 1.00 90.75 279 GLU A C 1
ATOM 2152 O O . GLU A 1 279 ? 21.568 -6.160 -15.092 1.00 90.75 279 GLU A O 1
ATOM 2157 N N . SER A 1 280 ? 19.443 -6.375 -15.767 1.00 91.94 280 SER A N 1
ATOM 2158 C CA . SER A 1 280 ? 18.889 -5.125 -15.216 1.00 91.94 280 SER A CA 1
ATOM 2159 C C . SER A 1 280 ? 19.448 -3.842 -15.844 1.00 91.94 280 SER A C 1
ATOM 2161 O O . SER A 1 280 ? 19.248 -2.749 -15.311 1.00 91.94 280 SER A O 1
ATOM 2163 N N . ILE A 1 281 ? 20.118 -3.953 -16.994 1.00 93.00 281 ILE A N 1
ATOM 2164 C CA . ILE A 1 281 ? 20.683 -2.827 -17.737 1.00 93.00 281 ILE A CA 1
ATOM 2165 C C . ILE A 1 281 ? 20.480 -3.020 -19.247 1.00 93.00 281 ILE A C 1
ATOM 2167 O O . ILE A 1 281 ? 20.871 -4.025 -19.834 1.00 93.00 281 ILE A O 1
ATOM 2171 N N . ALA A 1 282 ? 19.838 -2.047 -19.897 1.00 92.69 282 ALA A N 1
ATOM 2172 C CA . ALA A 1 282 ? 19.472 -2.163 -21.306 1.00 92.69 282 ALA A CA 1
ATOM 2173 C C . ALA A 1 282 ? 20.694 -2.026 -22.231 1.00 92.69 282 ALA A C 1
ATOM 2175 O O . ALA A 1 282 ? 21.371 -0.994 -22.224 1.00 92.69 282 ALA A O 1
ATOM 2176 N N . GLY A 1 283 ? 20.944 -3.054 -23.046 1.00 91.50 283 GLY A N 1
ATOM 2177 C CA . GLY A 1 283 ? 21.885 -3.028 -24.169 1.00 91.50 283 GLY A CA 1
ATOM 2178 C C . GLY A 1 283 ? 21.223 -2.585 -25.474 1.00 91.50 283 GLY A C 1
ATOM 2179 O O . GLY A 1 283 ? 20.030 -2.291 -25.516 1.00 91.50 283 GLY A O 1
ATOM 2180 N N . VAL A 1 284 ? 22.000 -2.554 -26.558 1.00 91.19 284 VAL A N 1
ATOM 2181 C CA . VAL A 1 284 ? 21.533 -2.153 -27.895 1.00 91.19 284 VAL A CA 1
ATOM 2182 C C . VAL A 1 284 ? 21.280 -3.390 -28.750 1.00 91.19 284 VAL A C 1
ATOM 2184 O O . VAL A 1 284 ? 22.219 -4.043 -29.210 1.00 91.19 284 VAL A O 1
ATOM 2187 N N . LEU A 1 285 ? 20.010 -3.697 -29.003 1.00 90.94 285 LEU A N 1
ATOM 2188 C CA . LEU A 1 285 ? 19.588 -4.670 -30.007 1.00 90.94 285 LEU A CA 1
ATOM 2189 C C . LEU A 1 285 ? 19.471 -3.976 -31.369 1.00 90.94 285 LEU A C 1
ATOM 2191 O O . LEU A 1 285 ? 18.897 -2.894 -31.475 1.00 90.94 285 LEU A O 1
ATOM 2195 N N . SER A 1 286 ? 20.013 -4.595 -32.417 1.00 88.81 286 SER A N 1
ATOM 2196 C CA . SER A 1 286 ? 19.942 -4.068 -33.782 1.00 88.81 286 SER A CA 1
ATOM 2197 C C . SER A 1 286 ? 19.875 -5.159 -34.846 1.00 88.81 286 SER A C 1
ATOM 2199 O O . SER A 1 286 ? 20.559 -6.181 -34.744 1.00 88.81 286 SER A O 1
ATOM 2201 N N . GLU A 1 287 ? 19.084 -4.916 -35.890 1.00 86.44 287 GLU A N 1
ATOM 2202 C CA . GLU A 1 287 ? 18.997 -5.759 -37.087 1.00 86.44 287 GLU A CA 1
ATOM 2203 C C . GLU A 1 287 ? 19.755 -5.112 -38.261 1.00 86.44 287 GLU A C 1
ATOM 2205 O O . GLU A 1 287 ? 19.589 -3.929 -38.562 1.00 86.44 287 GLU A O 1
ATOM 2210 N N . GLN A 1 288 ? 20.586 -5.893 -38.953 1.00 80.69 288 GLN A N 1
ATOM 2211 C CA . GLN A 1 288 ? 21.242 -5.498 -40.201 1.00 80.69 288 GLN A CA 1
ATOM 2212 C C . GLN A 1 288 ? 21.159 -6.650 -41.208 1.00 80.69 288 GLN A C 1
ATOM 2214 O O . GLN A 1 288 ? 21.595 -7.763 -40.928 1.00 80.69 288 GLN A O 1
ATOM 2219 N N . SER A 1 289 ? 20.596 -6.389 -42.392 1.00 82.31 289 SER A N 1
ATOM 2220 C CA . SER A 1 289 ? 20.456 -7.374 -43.482 1.00 82.31 289 SER A CA 1
ATOM 2221 C C . SER A 1 289 ? 19.784 -8.700 -43.071 1.00 82.31 289 SER A C 1
ATOM 2223 O O . SER A 1 289 ? 20.154 -9.763 -43.567 1.00 82.31 289 SER A O 1
ATOM 2225 N N . GLY A 1 290 ? 18.807 -8.651 -42.156 1.00 81.88 290 GLY A N 1
ATOM 2226 C CA . GLY A 1 290 ? 18.108 -9.831 -41.625 1.00 81.88 290 GLY A CA 1
ATOM 2227 C C . GLY A 1 290 ? 18.848 -10.587 -40.512 1.00 81.88 290 GLY A C 1
ATOM 2228 O O . GLY A 1 290 ? 18.326 -11.577 -40.002 1.00 81.88 290 GLY A O 1
ATOM 2229 N N . ALA A 1 291 ? 20.047 -10.142 -40.121 1.00 86.12 291 ALA A N 1
ATOM 2230 C CA . ALA A 1 291 ? 20.790 -10.677 -38.985 1.00 86.12 291 ALA A CA 1
ATOM 2231 C C . ALA A 1 291 ? 20.626 -9.768 -37.759 1.00 86.12 291 ALA A C 1
ATOM 2233 O O . ALA A 1 291 ? 20.799 -8.550 -37.845 1.00 86.12 291 ALA A O 1
ATOM 2234 N N . TRP A 1 292 ? 20.327 -10.366 -36.606 1.00 89.94 292 TRP A N 1
ATOM 2235 C CA . TRP A 1 292 ? 20.223 -9.652 -35.335 1.00 89.94 292 TRP A CA 1
ATOM 2236 C C . TRP A 1 292 ? 21.562 -9.632 -34.604 1.00 89.94 292 TRP A C 1
ATOM 2238 O O . TRP A 1 292 ? 22.346 -10.580 -34.653 1.00 89.94 292 TRP A O 1
ATOM 2248 N N . SER A 1 293 ? 21.818 -8.546 -33.886 1.00 89.56 293 SER A N 1
ATOM 2249 C CA . SER A 1 293 ? 23.011 -8.376 -33.064 1.00 89.56 293 SER A CA 1
ATOM 2250 C C . SER A 1 293 ? 22.710 -7.570 -31.808 1.00 89.56 293 SER A C 1
ATOM 2252 O O . SER A 1 293 ? 21.883 -6.659 -31.844 1.00 89.56 293 SER A O 1
ATOM 2254 N N . PHE A 1 294 ? 23.396 -7.892 -30.718 1.00 91.75 294 PHE A N 1
ATOM 2255 C CA . PHE A 1 294 ? 23.224 -7.263 -29.416 1.00 91.75 294 PHE A CA 1
ATOM 2256 C C . PHE A 1 294 ? 24.570 -6.747 -28.902 1.00 91.75 294 PHE A C 1
ATOM 2258 O O . PHE A 1 294 ? 25.542 -7.500 -28.812 1.00 91.75 294 PHE A O 1
ATOM 2265 N N . GLY A 1 295 ? 24.636 -5.451 -28.601 1.00 91.19 295 GLY A N 1
ATOM 2266 C CA . GLY A 1 295 ? 25.731 -4.826 -27.864 1.00 91.19 295 GLY A CA 1
ATOM 2267 C C . GLY A 1 295 ? 25.351 -4.722 -26.391 1.00 91.19 295 GLY A C 1
ATOM 2268 O O . GLY A 1 295 ? 24.446 -3.963 -26.041 1.00 91.19 295 GLY A O 1
ATOM 2269 N N . ARG A 1 296 ? 26.026 -5.489 -25.530 1.00 92.31 296 ARG A N 1
ATOM 2270 C CA . ARG A 1 296 ? 25.794 -5.474 -24.076 1.00 92.31 296 ARG A CA 1
ATOM 2271 C C . ARG A 1 296 ? 26.141 -4.114 -23.477 1.00 92.31 296 ARG A C 1
ATOM 2273 O O . ARG A 1 296 ? 27.146 -3.516 -23.854 1.00 92.31 296 ARG A O 1
ATOM 2280 N N . ASN A 1 297 ? 25.352 -3.653 -22.514 1.00 91.31 297 ASN A N 1
ATOM 2281 C CA . ASN A 1 297 ? 25.679 -2.461 -21.737 1.00 91.31 297 ASN A CA 1
ATOM 2282 C C . ASN A 1 297 ? 26.607 -2.843 -20.577 1.00 91.31 297 ASN A C 1
ATOM 2284 O O . ASN A 1 297 ? 26.341 -3.802 -19.859 1.00 91.31 297 ASN A O 1
ATOM 2288 N N . LEU A 1 298 ? 27.718 -2.122 -20.430 1.00 91.25 298 LEU A N 1
ATOM 2289 C CA . LEU A 1 298 ? 28.774 -2.393 -19.446 1.00 91.25 298 LEU A CA 1
ATOM 2290 C C . LEU A 1 298 ? 28.780 -1.369 -18.294 1.00 91.25 298 LEU A C 1
ATOM 2292 O O . LEU A 1 298 ? 29.755 -1.287 -17.537 1.00 91.25 298 LEU A O 1
ATOM 2296 N N . GLY A 1 299 ? 27.720 -0.562 -18.189 1.00 88.19 299 GLY A N 1
ATOM 2297 C CA . GLY A 1 299 ? 27.616 0.553 -17.252 1.00 88.19 299 GLY A CA 1
ATOM 2298 C C . GLY A 1 299 ? 28.539 1.724 -17.604 1.00 88.19 299 GLY A C 1
ATOM 2299 O O . GLY A 1 299 ? 29.402 1.628 -18.484 1.00 88.19 299 GLY A O 1
ATOM 2300 N N . GLU A 1 300 ? 28.366 2.843 -16.897 1.00 86.44 300 GLU A N 1
ATOM 2301 C CA . GLU A 1 300 ? 29.183 4.060 -17.066 1.00 86.44 300 GLU A CA 1
ATOM 2302 C C . GLU A 1 300 ? 29.224 4.575 -18.523 1.00 86.44 300 GLU A C 1
ATOM 2304 O O . GLU A 1 300 ? 30.267 4.989 -19.022 1.00 86.44 300 GLU A O 1
ATOM 2309 N N . GLY A 1 301 ? 28.102 4.474 -19.248 1.00 82.69 301 GLY A N 1
ATOM 2310 C CA . GLY A 1 301 ? 27.988 4.908 -20.650 1.00 82.69 301 GLY A CA 1
ATOM 2311 C C . GLY A 1 301 ? 28.665 4.002 -21.691 1.00 82.69 301 GLY A C 1
ATOM 2312 O O . GLY A 1 301 ? 28.727 4.375 -22.862 1.00 82.69 301 GLY A O 1
ATOM 2313 N N . ARG A 1 302 ? 29.163 2.818 -21.301 1.00 88.12 302 ARG A N 1
ATOM 2314 C CA . ARG A 1 302 ? 29.951 1.934 -22.179 1.00 88.12 302 ARG A CA 1
ATOM 2315 C C . ARG A 1 302 ? 29.129 0.804 -22.800 1.00 88.12 302 ARG A C 1
ATOM 2317 O O . ARG A 1 302 ? 28.370 0.120 -22.113 1.00 88.12 302 ARG A O 1
ATOM 2324 N N . LEU A 1 303 ? 29.360 0.539 -24.085 1.00 89.00 303 LEU A N 1
ATOM 2325 C CA . LEU A 1 303 ? 28.782 -0.571 -24.843 1.00 89.00 303 LEU A CA 1
ATOM 2326 C C . LEU A 1 303 ? 29.858 -1.570 -25.274 1.00 89.00 303 LEU A C 1
ATOM 2328 O O . LEU A 1 303 ? 30.842 -1.224 -25.931 1.00 89.00 303 LEU A O 1
ATOM 2332 N N . GLY A 1 304 ? 29.630 -2.838 -24.943 1.00 88.81 304 GLY A N 1
ATOM 2333 C CA . GLY A 1 304 ? 30.434 -3.960 -25.402 1.00 88.81 304 GLY A CA 1
ATOM 2334 C C . GLY A 1 304 ? 30.277 -4.230 -26.899 1.00 88.81 304 GLY A C 1
ATOM 2335 O O . GLY A 1 304 ? 29.339 -3.768 -27.551 1.00 88.81 304 GLY A O 1
ATOM 2336 N N . ALA A 1 305 ? 31.205 -5.024 -27.436 1.00 88.38 305 ALA A N 1
ATOM 2337 C CA . ALA A 1 305 ? 31.193 -5.429 -28.836 1.00 88.38 305 ALA A CA 1
ATOM 2338 C C . ALA A 1 305 ? 29.872 -6.118 -29.220 1.00 88.38 305 ALA A C 1
ATOM 2340 O O . ALA A 1 305 ? 29.336 -6.930 -28.462 1.00 88.38 305 ALA A O 1
ATOM 2341 N N . ARG A 1 306 ? 29.369 -5.819 -30.424 1.00 87.06 306 ARG A N 1
ATOM 2342 C CA . ARG A 1 306 ? 28.149 -6.434 -30.968 1.00 87.06 306 ARG A CA 1
ATOM 2343 C C . ARG A 1 306 ? 28.353 -7.936 -31.180 1.00 87.06 306 ARG A C 1
ATOM 2345 O O . ARG A 1 306 ? 29.109 -8.345 -32.060 1.00 87.06 306 ARG A O 1
ATOM 2352 N N . ALA A 1 307 ? 27.633 -8.755 -30.420 1.00 88.31 307 ALA A N 1
ATOM 2353 C CA . ALA A 1 307 ? 27.521 -10.190 -30.656 1.00 88.31 307 ALA A CA 1
ATOM 2354 C C . ALA A 1 307 ? 26.346 -10.474 -31.603 1.00 88.31 307 ALA A C 1
ATOM 2356 O O . ALA A 1 307 ? 25.306 -9.825 -31.514 1.00 88.31 307 ALA A O 1
ATOM 2357 N N . HIS A 1 308 ? 26.478 -11.451 -32.502 1.00 89.75 308 HIS A N 1
ATOM 2358 C CA . HIS A 1 308 ? 25.343 -11.929 -33.297 1.00 89.75 308 HIS A CA 1
ATOM 2359 C C . HIS A 1 308 ? 24.337 -12.634 -32.379 1.00 89.75 308 HIS A C 1
ATOM 2361 O O . HIS A 1 308 ? 24.713 -13.561 -31.663 1.00 89.75 308 HIS A O 1
ATOM 2367 N N . VAL A 1 309 ? 23.062 -12.243 -32.431 1.00 87.81 309 VAL A N 1
ATOM 2368 C CA . VAL A 1 309 ? 21.985 -12.940 -31.717 1.00 87.81 309 VAL A CA 1
ATOM 2369 C C . VAL A 1 309 ? 21.556 -14.120 -32.586 1.00 87.81 309 VAL A C 1
ATOM 2371 O O . VAL A 1 309 ? 20.996 -13.901 -33.664 1.00 87.81 309 VAL A O 1
ATOM 2374 N N . PRO A 1 310 ? 21.821 -15.377 -32.184 1.00 79.12 310 PRO A N 1
ATOM 2375 C CA . PRO A 1 310 ? 21.395 -16.523 -32.964 1.00 79.12 310 PRO A CA 1
ATOM 2376 C C . PRO A 1 310 ? 19.868 -16.597 -32.950 1.00 79.12 310 PRO A C 1
ATOM 2378 O O . PRO A 1 310 ? 19.260 -17.040 -31.977 1.00 79.12 310 PRO A O 1
ATOM 2381 N N . LEU A 1 311 ? 19.241 -16.212 -34.064 1.00 68.62 311 LEU A N 1
ATOM 2382 C CA . LEU A 1 311 ? 17.888 -16.658 -34.359 1.00 68.62 311 LEU A CA 1
ATOM 2383 C C . LEU A 1 311 ? 17.920 -18.186 -34.389 1.00 68.62 311 LEU A C 1
ATOM 2385 O O . LEU A 1 311 ? 18.448 -18.783 -35.328 1.00 68.62 311 LEU A O 1
ATOM 2389 N N . ALA A 1 312 ? 17.355 -18.818 -33.360 1.00 57.66 312 ALA A N 1
ATOM 2390 C CA . ALA A 1 312 ? 17.049 -20.235 -33.406 1.00 57.66 312 ALA A CA 1
ATOM 2391 C C . ALA A 1 312 ? 16.092 -20.443 -34.582 1.00 57.66 312 ALA A C 1
ATOM 2393 O O . ALA A 1 312 ? 14.912 -20.083 -34.515 1.00 57.66 312 ALA A O 1
ATOM 2394 N N . SER A 1 313 ? 16.608 -20.977 -35.688 1.00 47.66 313 SER A N 1
ATOM 2395 C CA . SER A 1 313 ? 15.771 -21.320 -36.823 1.00 47.66 313 SER A CA 1
ATOM 2396 C C . SER A 1 313 ? 14.743 -22.334 -36.334 1.00 47.66 313 SER A C 1
ATOM 2398 O O . SER A 1 313 ? 15.079 -23.437 -35.901 1.00 47.66 313 SER A O 1
ATOM 2400 N N . ARG A 1 314 ? 13.459 -21.963 -36.394 1.00 46.16 314 ARG A N 1
ATOM 2401 C CA . ARG A 1 314 ? 12.349 -22.911 -36.261 1.00 46.16 314 ARG A CA 1
ATOM 2402 C C . ARG A 1 314 ? 12.338 -23.804 -37.503 1.00 46.16 314 ARG A C 1
ATOM 2404 O O . ARG A 1 314 ? 11.509 -23.664 -38.399 1.00 46.16 314 ARG A O 1
ATOM 2411 N N . ALA A 1 315 ? 13.307 -24.712 -37.560 1.00 41.81 315 ALA A N 1
ATOM 2412 C CA . ALA A 1 315 ? 13.385 -25.792 -38.522 1.00 41.81 315 ALA A CA 1
ATOM 2413 C C . ALA A 1 315 ? 12.234 -26.768 -38.233 1.00 41.81 315 ALA A C 1
ATOM 2415 O O . ALA A 1 315 ? 12.388 -27.732 -37.490 1.00 41.81 315 ALA A O 1
ATOM 2416 N N . GLY A 1 316 ? 11.059 -26.461 -38.787 1.00 44.28 316 GLY A N 1
ATOM 2417 C CA . GLY A 1 316 ? 9.839 -27.246 -38.614 1.00 44.28 316 GLY A CA 1
ATOM 2418 C C . GLY A 1 316 ? 8.696 -26.480 -37.951 1.00 44.28 316 GLY A C 1
ATOM 2419 O O . GLY A 1 316 ? 8.366 -26.749 -36.804 1.00 44.28 316 GLY A O 1
ATOM 2420 N N . LEU A 1 317 ? 8.079 -25.554 -38.694 1.00 39.56 317 LEU A N 1
ATOM 2421 C CA . LEU A 1 317 ? 6.620 -25.362 -38.788 1.00 39.56 317 LEU A CA 1
ATOM 2422 C C . LEU A 1 317 ? 6.350 -24.250 -39.813 1.00 39.56 317 LEU A C 1
ATOM 2424 O O . LEU A 1 317 ? 6.594 -23.072 -39.558 1.00 39.56 317 LEU A O 1
ATOM 2428 N N . GLY A 1 318 ? 5.907 -24.641 -41.008 1.00 39.19 318 GLY A N 1
ATOM 2429 C CA . GLY A 1 318 ? 5.739 -23.734 -42.142 1.00 39.19 318 GLY A CA 1
ATOM 2430 C C . GLY A 1 318 ? 4.494 -22.861 -42.028 1.00 39.19 318 GLY A C 1
ATOM 2431 O O . GLY A 1 318 ? 3.459 -23.206 -42.587 1.00 39.19 318 GLY A O 1
ATOM 2432 N N . HIS A 1 319 ? 4.617 -21.705 -41.376 1.00 38.94 319 HIS A N 1
ATOM 2433 C CA . HIS A 1 319 ? 3.656 -20.611 -41.503 1.00 38.94 319 HIS A CA 1
ATOM 2434 C C . HIS A 1 319 ? 4.380 -19.321 -41.887 1.00 38.94 319 HIS A C 1
ATOM 2436 O O . HIS A 1 319 ? 5.131 -18.744 -41.101 1.00 38.94 319 HIS A O 1
ATOM 2442 N N . THR A 1 320 ? 4.151 -18.881 -43.124 1.00 30.08 320 THR A N 1
ATOM 2443 C CA . THR A 1 320 ? 4.627 -17.599 -43.645 1.00 30.08 320 THR A CA 1
ATOM 2444 C C . THR A 1 320 ? 4.036 -16.461 -42.817 1.00 30.08 320 THR A C 1
ATOM 2446 O O . THR A 1 320 ? 2.824 -16.261 -42.822 1.00 30.08 320 THR A O 1
ATOM 2449 N N . LEU A 1 321 ? 4.885 -15.686 -42.139 1.00 35.28 321 LEU A N 1
ATOM 2450 C CA . LEU A 1 321 ? 4.479 -14.433 -41.503 1.00 35.28 321 LEU A CA 1
ATOM 2451 C C . LEU A 1 321 ? 4.288 -13.352 -42.577 1.00 35.28 321 LEU A C 1
ATOM 2453 O O . LEU A 1 321 ? 5.200 -12.586 -42.884 1.00 35.28 321 LEU A O 1
ATOM 2457 N N . THR A 1 322 ? 3.093 -13.292 -43.164 1.00 29.94 322 THR A N 1
ATOM 2458 C CA . THR A 1 322 ? 2.664 -12.144 -43.971 1.00 29.94 322 THR A CA 1
ATOM 2459 C C . THR A 1 322 ? 2.509 -10.915 -43.082 1.00 29.94 322 THR A C 1
ATOM 2461 O O . THR A 1 322 ? 1.674 -10.882 -42.182 1.00 29.94 322 THR A O 1
ATOM 2464 N N . LYS A 1 323 ? 3.313 -9.885 -43.355 1.00 33.53 323 LYS A N 1
ATOM 2465 C CA . LYS A 1 323 ? 3.245 -8.581 -42.691 1.00 33.53 323 LYS A CA 1
ATOM 2466 C C . LYS A 1 323 ? 2.097 -7.759 -43.285 1.00 33.53 323 LYS A C 1
ATOM 2468 O O . LYS A 1 323 ? 2.303 -7.038 -44.259 1.00 33.53 323 LYS A O 1
ATOM 2473 N N . GLU A 1 324 ? 0.898 -7.857 -42.714 1.00 27.48 324 GLU A N 1
ATOM 2474 C CA . GLU A 1 324 ? -0.174 -6.907 -43.034 1.00 27.48 324 GLU A CA 1
ATOM 2475 C C . GLU A 1 324 ? 0.162 -5.522 -42.467 1.00 27.48 324 GLU A C 1
ATOM 2477 O O . GLU A 1 324 ? 0.330 -5.336 -41.262 1.00 27.48 324 GLU A O 1
ATOM 2482 N N . VAL A 1 325 ? 0.265 -4.530 -43.353 1.00 36.09 325 VAL A N 1
ATOM 2483 C CA . VAL A 1 325 ? 0.438 -3.121 -42.981 1.00 36.09 325 VAL A CA 1
ATOM 2484 C C . VAL A 1 325 ? -0.946 -2.485 -42.859 1.00 36.09 325 VAL A C 1
ATOM 2486 O O . VAL A 1 325 ? -1.458 -1.870 -43.794 1.00 36.09 325 VAL A O 1
ATOM 2489 N N . GLY A 1 326 ? -1.568 -2.664 -41.694 1.00 27.83 326 GLY A N 1
ATOM 2490 C CA . GLY A 1 326 ? -2.827 -2.009 -41.348 1.00 27.83 326 GLY A CA 1
ATOM 2491 C C . GLY A 1 326 ? -2.619 -0.531 -41.014 1.00 27.83 326 GLY A C 1
ATOM 2492 O O . GLY A 1 326 ? -2.194 -0.197 -39.910 1.00 27.83 326 GLY A O 1
ATOM 2493 N N . TYR A 1 327 ? -2.947 0.368 -41.945 1.00 33.34 327 TYR A N 1
ATOM 2494 C CA . TYR A 1 327 ? -3.045 1.801 -41.653 1.00 33.34 327 TYR A CA 1
ATOM 2495 C C . TYR A 1 327 ? -4.323 2.097 -40.857 1.00 33.34 327 TYR A C 1
ATOM 2497 O O . TYR A 1 327 ? -5.406 2.200 -41.433 1.00 33.34 327 TYR A O 1
ATOM 2505 N N . ALA A 1 328 ? -4.192 2.318 -39.549 1.00 30.19 328 ALA A N 1
ATOM 2506 C CA . ALA A 1 328 ? -5.217 3.013 -38.780 1.00 30.19 328 ALA A CA 1
ATOM 2507 C C . ALA A 1 328 ? -5.084 4.527 -39.022 1.00 30.19 328 ALA A C 1
ATOM 2509 O O . ALA A 1 328 ? -4.111 5.151 -38.598 1.00 30.19 328 ALA A O 1
ATOM 2510 N N . LYS A 1 329 ? -6.056 5.119 -39.725 1.00 31.94 329 LYS A N 1
ATOM 2511 C CA . LYS A 1 329 ? -6.284 6.568 -39.660 1.00 31.94 329 LYS A CA 1
ATOM 2512 C C . LYS A 1 329 ? -7.019 6.880 -38.355 1.00 31.94 329 LYS A C 1
ATOM 2514 O O . LYS A 1 329 ? -7.968 6.170 -38.027 1.00 31.94 329 LYS A O 1
ATOM 2519 N N . PHE A 1 330 ? -6.573 7.929 -37.667 1.00 38.03 330 PHE A N 1
ATOM 2520 C CA . PHE A 1 330 ? -7.394 8.661 -36.700 1.00 38.03 330 PHE A CA 1
ATOM 2521 C C . PHE A 1 330 ? -8.505 9.432 -37.433 1.00 38.03 330 PHE A C 1
ATOM 2523 O O . PHE A 1 330 ? -8.265 9.812 -38.607 1.00 38.03 330 PHE A O 1
#

InterPro domains:
  IPR003284 Salmonella virulence plasmid 65kDa B protein [PF03534] (1-127)
  IPR003284 Salmonella virulence plasmid 65kDa B protein [PF03534] (141-174)

Foldseek 3Di:
DDPPPPVVPRDWDDDVVAATKDADADPVRHFDWDWDDDPNAIWIKTWIDGPDDDDPDTDIWTDDPLDTDPPCHALARAQDQLVPDSHDHDDDQQDPPCPDPVNVVPDRSLRPREDDDDDDDDDDPDPDPDDDPDPDDPCPPDHAAFFQDKDWDCPVVGTHIDTHDDQKDWDFDDDCPDPQRHGGRTFKMKGWDKARGQDPVRDGPDHDPVGIDTFKIKMKGWTHPVPGGTDIDIDDIDGDDDDHDDDDPDDDDADPVQVVQDPPDQPDPPWDFAPPVVPVGTWIWHDDPNWIWTFDDPPPNHTHHIDTDDPPPPPDDDDDPDDDPDDDDD

Organism: NCBI:txid1128680

Sequence (330 aa):
MPTYDDAHESDVFVLSSAEDLVPVLGGDDLPERRNRMVDGTAYLVTCYRPRIEGLFARIERWARDNITTVYGKDRESRIADPTDPDAIVYRYATDDDRTAAHERDRPDAGRTAQRYPRSVRYGNKVSRPADPPPERDPADGLPWSCRNDPFSAYRAGFEVRSYRLCQRILMFHHSAEEPGAGTDCLVCSLALTCRGGRAVNGSLRPGDPSGAVLESVTTTGHRRDGVGGYASESMPVLELIYSPAQFGDEGHEMDAASVANLPFGLDAPPCQLVDLDAESIAGVLSEQSGAWSFGRNLGEGRLGARAHVPLASRAGLGHTLTKEVGYAKF